Protein 3ANU (pdb70)

Nearest PDB structures (foldseek):
  3anu-assembly1_A-2  TM=1.003E+00  e=1.288E-80  Gallus gallus
  3awn-assembly1_A  TM=1.002E+00  e=4.769E-74  Gallus gallus
  3wqc-assembly1_A  TM=9.349E-01  e=7.508E-34  Delftia sp. HT23
  4pb3-assembly1_B  TM=9.351E-01  e=7.508E-34  Delftia sp. HT23
  3wqg-assembly1_A  TM=9.359E-01  e=4.083E-33  Delftia sp. HT23

Foldseek 3Di:
DFFFHFPLPDDPQAKAFAVVLLLVLLVVLCVLQVVLQAAEAAEALLFQFLVSCCSNNVNPLEHYEYADLLSLVVSVVVVHANYENAYADDLVCVVSVLVSQLSGPDYAYEHADVVSVVSQVVVFSPPQTAHEYAAEECLPDDGHDLVPPVSLVSLQCQDPVCVRGHHYAAYEYELVVLLVADLVRSVVSVVSVLVSRVVSVVVCVVVVRDHPFYEYEELQCSLPDDSSCSVGHYYYYYQSSADFVSCCRSVSDPPSSHRIWGKWFFADDDLVVCKTKIFAACLQQPCPLPCPSQGFWDWVPQNQKGWDDHDNGITIIHRVHDDVVHDGSGMIIITGNGSSSNSQSDQWYQYDHPSGGRDITGRGDDD

Solvent-accessible surface area: 15227 Å² total; per-residue (Å²): 181,86,87,44,21,99,36,92,69,0,62,26,39,1,0,1,0,42,75,71,9,0,75,91,3,0,62,103,0,91,86,47,2,158,70,29,67,14,134,29,12,2,20,0,86,2,1,40,0,53,66,0,0,58,39,2,11,31,46,79,101,122,8,0,0,0,24,20,8,2,0,0,100,55,0,10,100,24,41,4,13,40,0,0,2,15,116,48,9,30,56,104,78,14,130,75,0,2,28,10,7,86,128,8,125,22,4,14,0,0,0,22,119,86,95,6,16,58,23,0,107,151,20,72,4,42,141,88,62,106,2,40,0,2,0,9,2,38,46,98,167,19,20,19,149,28,128,39,101,46,0,42,123,7,0,61,24,0,10,59,96,10,71,153,48,2,22,5,20,0,1,6,2,61,2,26,78,0,88,58,74,24,45,109,57,0,47,51,32,0,88,86,3,0,67,25,1,35,74,6,15,60,42,0,138,162,59,52,2,74,2,79,40,7,0,0,0,3,3,0,0,1,6,62,42,4,102,33,0,55,118,7,42,3,1,5,1,8,9,1,1,0,8,0,25,23,0,34,108,12,37,5,10,112,72,125,13,7,1,0,41,0,11,0,58,1,66,7,61,66,76,146,125,23,19,0,22,0,24,0,0,94,23,4,2,12,97,87,25,32,124,67,45,53,26,1,3,37,5,57,61,35,127,58,8,110,0,45,16,25,82,102,94,83,0,47,0,38,85,123,28,73,54,70,136,5,71,85,41,32,42,9,23,0,21,0,51,45,0,20,12,2,2,64,73,17,106,26,2,21,0,19,50,171,32,103,2,52,20,43,6,102,27,29,197,21,205

Structure (mmCIF, N/CA/C/O backbone):
data_3ANU
#
_entry.id   3ANU
#
_cell.length_a   104.578
_cell.length_b   104.578
_cell.length_c   81.449
_cell.angle_alpha   90.00
_cell.angle_beta   90.00
_cell.angle_gamma   90.00
#
_symmetry.space_group_name_H-M   'P 4 2 2'
#
loop_
_entity.id
_entity.type
_entity.pdbx_description
1 polymer 'D-serine dehydratase'
2 non-polymer "PYRIDOXAL-5'-PHOSPHATE"
3 non-polymer 'CHLORIDE ION'
4 non-polymer 'ZINC ION'
5 water water
#
loop_
_atom_site.group_PDB
_atom_site.id
_atom_site.type_symbol
_atom_site.label_atom_id
_atom_site.label_alt_id
_atom_site.label_comp_id
_atom_site.label_asym_id
_atom_site.label_entity_id
_atom_site.label_seq_id
_atom_site.pdbx_PDB_ins_code
_atom_site.Cartn_x
_atom_site.Cartn_y
_atom_site.Cartn_z
_atom_site.occupancy
_atom_site.B_iso_or_equiv
_atom_site.auth_seq_id
_atom_site.auth_comp_id
_atom_site.auth_asym_id
_atom_site.auth_atom_id
_atom_site.pdbx_PDB_model_num
ATOM 1 N N . MET A 1 1 ? 15.089 52.988 38.776 1.00 59.36 1 MET A N 1
ATOM 2 C CA . MET A 1 1 ? 15.641 54.375 38.722 1.00 59.27 1 MET A CA 1
ATOM 3 C C . MET A 1 1 ? 16.924 54.398 37.888 1.00 58.29 1 MET A C 1
ATOM 4 O O . MET A 1 1 ? 17.848 53.606 38.111 1.00 59.56 1 MET A O 1
ATOM 9 N N . TRP A 1 2 ? 16.963 55.310 36.923 1.00 55.85 2 TRP A N 1
ATOM 10 C CA . TRP A 1 2 ? 18.011 55.327 35.918 1.00 53.44 2 TRP A CA 1
ATOM 11 C C . TRP A 1 2 ? 18.714 56.670 35.858 1.00 52.89 2 TRP A C 1
ATOM 12 O O . TRP A 1 2 ? 19.495 56.919 34.946 1.00 52.34 2 TRP A O 1
ATOM 23 N N . LEU A 1 3 ? 18.435 57.538 36.828 1.00 52.46 3 LEU A N 1
ATOM 24 C CA . LEU A 1 3 ? 19.068 58.855 36.867 1.00 51.92 3 LEU A CA 1
ATOM 25 C C . LEU A 1 3 ? 20.590 58.732 36.843 1.00 52.01 3 LEU A C 1
ATOM 26 O O . LEU A 1 3 ? 21.167 57.928 37.574 1.00 53.67 3 LEU A O 1
ATOM 31 N N . GLY A 1 4 ? 21.239 59.520 35.991 1.00 50.36 4 GLY A N 1
ATOM 32 C CA . GLY A 1 4 ? 22.689 59.485 35.878 1.00 49.50 4 GLY A CA 1
ATOM 33 C C . GLY A 1 4 ? 23.187 58.477 34.859 1.00 47.78 4 GLY A C 1
ATOM 34 O O . GLY A 1 4 ? 24.330 58.549 34.417 1.00 48.48 4 GLY A O 1
ATOM 35 N N . ALA A 1 5 ? 22.337 57.534 34.472 1.00 45.15 5 ALA A N 1
ATOM 36 C CA . ALA A 1 5 ? 22.764 56.483 33.541 1.00 43.54 5 ALA A CA 1
ATOM 37 C C . ALA A 1 5 ? 23.110 57.011 32.142 1.00 42.31 5 ALA A C 1
ATOM 38 O O . ALA A 1 5 ? 22.439 57.896 31.615 1.00 40.80 5 ALA A O 1
ATOM 40 N N . LEU A 1 6 ? 24.158 56.448 31.547 1.00 41.63 6 LEU A N 1
ATOM 41 C CA . LEU A 1 6 ? 24.492 56.723 30.153 1.00 40.68 6 LEU A CA 1
ATOM 42 C C . LEU A 1 6 ? 23.437 56.090 29.238 1.00 38.35 6 LEU A C 1
ATOM 43 O O . LEU A 1 6 ? 22.876 55.049 29.568 1.00 37.40 6 LEU A O 1
ATOM 48 N N . LEU A 1 7 ? 23.148 56.725 28.102 1.00 37.40 7 LEU A N 1
ATOM 49 C CA . LEU A 1 7 ? 22.027 56.280 27.267 1.00 35.99 7 LEU A CA 1
ATOM 50 C C . LEU A 1 7 ? 22.203 54.848 26.747 1.00 35.86 7 LEU A C 1
ATOM 51 O O . LEU A 1 7 ? 21.232 54.102 26.661 1.00 32.89 7 LEU A O 1
ATOM 56 N N . ASP A 1 8 ? 23.436 54.474 26.402 1.00 37.60 8 ASP A N 1
ATOM 57 C CA . ASP A 1 8 ? 23.693 53.138 25.845 1.00 38.79 8 ASP A CA 1
ATOM 58 C C . ASP A 1 8 ? 23.497 52.059 26.898 1.00 38.53 8 ASP A C 1
ATOM 59 O O . ASP A 1 8 ? 23.579 50.859 26.624 1.00 39.25 8 ASP A O 1
ATOM 64 N N . THR A 1 9 ? 23.214 52.503 28.109 1.00 37.68 9 THR A N 1
ATOM 65 C CA . THR A 1 9 ? 22.999 51.630 29.245 1.00 37.57 9 THR A CA 1
ATOM 66 C C . THR A 1 9 ? 21.509 51.281 29.464 1.00 35.68 9 THR A C 1
ATOM 67 O O . THR A 1 9 ? 21.184 50.354 30.196 1.00 34.88 9 THR A O 1
ATOM 71 N N . LEU A 1 10 ? 20.612 52.021 28.822 1.00 33.58 10 LEU A N 1
ATOM 72 C CA . LEU A 1 10 ? 19.186 51.842 29.047 1.00 32.51 10 LEU A CA 1
ATOM 73 C C . LEU A 1 10 ? 18.658 50.533 28.464 1.00 31.94 10 LEU A C 1
ATOM 74 O O . LEU A 1 10 ? 19.164 50.051 27.469 1.00 31.68 10 LEU A O 1
ATOM 79 N N . PRO A 1 11 ? 17.607 49.979 29.075 1.00 32.07 11 PRO A N 1
ATOM 80 C CA . PRO A 1 11 ? 16.913 48.851 28.456 1.00 30.83 11 PRO A CA 1
ATOM 81 C C . PRO A 1 11 ? 16.205 49.309 27.178 1.00 29.59 11 PRO A C 1
ATOM 82 O O . PRO A 1 11 ? 15.478 50.295 27.192 1.00 29.20 11 PRO A O 1
ATOM 86 N N . THR A 1 12 ? 16.455 48.629 26.067 1.00 28.07 12 THR A N 1
ATOM 87 C CA . THR A 1 12 ? 15.838 49.017 24.812 1.00 26.52 12 THR A CA 1
ATOM 88 C C . THR A 1 12 ? 14.670 48.085 24.498 1.00 25.89 12 THR A C 1
ATOM 89 O O . THR A 1 12 ? 14.624 46.961 24.980 1.00 25.73 12 THR A O 1
ATOM 93 N N . PRO A 1 13 ? 13.735 48.534 23.659 1.00 25.88 13 PRO A N 1
ATOM 94 C CA . PRO A 1 13 ? 13.686 49.860 23.052 1.00 25.14 13 PRO A CA 1
ATOM 95 C C . PRO A 1 13 ? 13.276 50.921 24.094 1.00 25.36 13 PRO A C 1
ATOM 96 O O . PRO A 1 13 ? 12.452 50.654 24.957 1.00 26.22 13 PRO A O 1
ATOM 100 N N . ALA A 1 14 ? 13.858 52.109 24.000 1.00 24.53 14 ALA A N 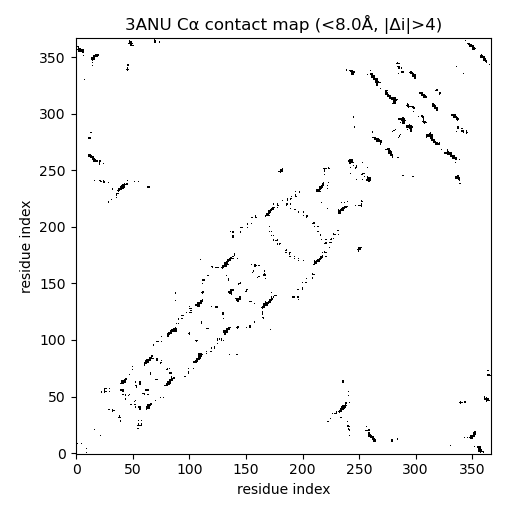1
ATOM 101 C CA . ALA A 1 14 ? 13.675 53.145 25.004 1.00 24.59 14 ALA A CA 1
ATOM 102 C C . ALA A 1 14 ? 13.396 54.483 24.341 1.00 23.56 14 ALA A C 1
ATOM 103 O O . ALA A 1 14 ? 14.203 54.962 23.542 1.00 23.80 14 ALA A O 1
ATOM 105 N N . LEU A 1 15 ? 12.285 55.108 24.706 1.00 23.07 1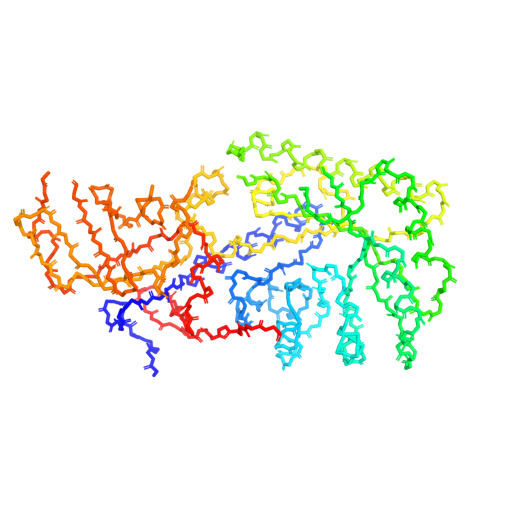5 LEU A N 1
ATOM 106 C CA . LEU A 1 15 ? 12.006 56.437 24.198 1.00 22.05 15 LEU A CA 1
ATOM 107 C C . LEU A 1 15 ? 12.825 57.464 24.992 1.00 22.63 15 LEU A C 1
ATOM 108 O O . LEU A 1 15 ? 12.736 57.549 26.220 1.00 23.22 15 LEU A O 1
ATOM 113 N N . THR A 1 16 ? 13.655 58.208 24.284 1.00 23.03 16 THR A N 1
ATOM 114 C CA . THR A 1 16 ? 14.528 59.187 24.936 1.00 22.85 16 THR A CA 1
ATOM 115 C C . THR A 1 16 ? 14.152 60.584 24.477 1.00 22.86 16 THR A C 1
ATOM 116 O O . THR A 1 16 ? 13.761 60.792 23.308 1.00 21.03 16 THR A O 1
ATOM 120 N N . ILE A 1 17 ? 14.250 61.528 25.410 1.00 22.21 17 ILE A N 1
ATOM 121 C CA . ILE A 1 17 ? 13.961 62.937 25.116 1.00 22.41 17 ILE A CA 1
ATOM 122 C C . ILE A 1 17 ? 15.161 63.755 25.554 1.00 23.17 17 ILE A C 1
ATOM 123 O O . ILE A 1 17 ? 15.563 63.715 26.748 1.00 23.47 17 ILE A O 1
ATOM 128 N N . ASP A 1 18 ? 15.762 64.458 24.598 1.00 23.14 18 ASP A N 1
ATOM 129 C CA . ASP A 1 18 ? 16.878 65.340 24.891 1.00 25.46 18 ASP A CA 1
ATOM 130 C C . ASP A 1 18 ? 16.286 66.583 25.574 1.00 25.43 18 ASP A C 1
ATOM 131 O O . ASP A 1 18 ? 15.555 67.354 24.958 1.00 24.74 18 ASP A O 1
ATOM 136 N N . ARG A 1 19 ? 16.566 66.764 26.856 1.00 26.48 19 ARG A N 1
ATOM 137 C CA . ARG A 1 19 ? 15.927 67.842 27.571 1.00 27.68 19 ARG A CA 1
ATOM 138 C C . ARG A 1 19 ? 16.449 69.204 27.097 1.00 28.12 19 ARG A C 1
ATOM 139 O O . ARG A 1 19 ? 15.712 70.159 27.090 1.00 27.93 19 ARG A O 1
ATOM 147 N N . THR A 1 20 ? 17.715 69.281 26.699 1.00 29.10 20 THR A N 1
ATOM 148 C CA . THR A 1 20 ? 18.228 70.554 26.177 1.00 30.30 20 THR A CA 1
ATOM 149 C C . THR A 1 20 ? 17.412 70.962 24.952 1.00 29.17 20 THR A C 1
ATOM 150 O O . THR A 1 20 ? 17.008 72.125 24.801 1.00 28.26 20 THR A O 1
ATOM 154 N N . THR A 1 21 ? 17.189 69.989 24.078 1.00 27.89 21 THR A N 1
ATOM 155 C CA . THR A 1 21 ? 16.402 70.222 22.861 1.00 27.89 21 THR A CA 1
ATOM 156 C C . THR A 1 21 ? 14.932 70.559 23.159 1.00 26.58 21 THR A C 1
ATOM 157 O O . THR A 1 21 ? 14.384 71.520 22.596 1.00 26.01 21 THR A O 1
ATOM 161 N N . ALA A 1 22 ? 14.300 69.775 24.033 1.00 25.60 22 ALA A N 1
ATOM 162 C CA . ALA A 1 22 ? 12.902 70.031 24.405 1.00 25.41 22 ALA A CA 1
ATOM 163 C C . ALA A 1 22 ? 12.724 71.413 25.065 1.00 26.21 22 ALA A C 1
ATOM 164 O O . ALA A 1 22 ? 11.769 72.134 24.771 1.00 26.10 22 ALA A O 1
ATOM 166 N N . ARG A 1 23 ? 13.628 71.740 25.986 1.00 27.66 23 ARG A N 1
ATOM 167 C CA . ARG A 1 23 ? 13.595 73.032 26.675 1.00 28.66 23 ARG A CA 1
ATOM 168 C C . ARG A 1 23 ? 13.748 74.157 25.647 1.00 29.23 23 ARG A C 1
ATOM 169 O O . ARG A 1 23 ? 12.995 75.115 25.628 1.00 29.24 23 ARG A O 1
ATOM 174 N N . ARG A 1 24 ? 14.734 74.024 24.777 1.00 29.88 24 ARG A N 1
ATOM 175 C CA . ARG A 1 24 ? 14.913 74.977 23.684 1.00 30.85 24 ARG A CA 1
ATOM 176 C C . ARG A 1 24 ? 13.631 75.113 22.835 1.00 28.67 24 ARG A C 1
ATOM 177 O O . ARG A 1 24 ? 13.183 76.229 22.515 1.00 28.46 24 ARG A O 1
ATOM 185 N N . ASN A 1 25 ? 13.037 73.990 22.460 1.00 26.57 25 ASN A N 1
ATOM 186 C CA . ASN A 1 25 ? 11.809 74.035 21.642 1.00 25.72 25 ASN A CA 1
ATOM 187 C C . ASN A 1 25 ? 10.688 74.760 22.367 1.00 24.79 25 ASN A C 1
ATOM 188 O O . ASN A 1 25 ? 9.939 75.543 21.775 1.00 24.36 25 ASN A O 1
ATOM 193 N N . ALA A 1 26 ? 10.582 74.497 23.663 1.00 24.83 26 ALA A N 1
ATOM 194 C CA . ALA A 1 26 ? 9.563 75.116 24.490 1.00 24.68 26 ALA A CA 1
ATOM 195 C C . ALA A 1 26 ? 9.763 76.622 24.557 1.00 26.19 26 ALA A C 1
ATOM 196 O O . ALA A 1 26 ? 8.827 77.399 24.357 1.00 25.97 26 ALA A O 1
ATOM 198 N N . GLU A 1 27 ? 10.990 77.024 24.855 1.00 27.36 27 GLU A N 1
ATOM 199 C CA . GLU A 1 27 ? 11.316 78.446 24.976 1.00 29.52 27 GLU A CA 1
ATOM 200 C C . GLU A 1 27 ? 11.195 79.165 23.626 1.00 28.58 27 GLU A C 1
ATOM 201 O O . GLU A 1 27 ? 10.731 80.287 23.556 1.00 28.92 27 GLU A O 1
ATOM 207 N N . ARG A 1 28 ? 11.590 78.515 22.545 1.00 28.28 28 ARG A N 1
ATOM 208 C CA . ARG A 1 28 ? 11.462 79.164 21.243 1.00 27.91 28 ARG A CA 1
ATOM 209 C C . ARG A 1 28 ? 10.006 79.469 20.873 1.00 26.82 28 ARG A C 1
ATOM 210 O O . ARG A 1 28 ? 9.704 80.561 20.393 1.00 26.61 28 ARG A O 1
ATOM 218 N N . MET A 1 29 ? 9.100 78.515 21.096 1.00 25.90 29 MET A N 1
ATOM 219 C CA . MET A 1 29 ? 7.692 78.786 20.812 1.00 25.18 29 MET A CA 1
ATOM 220 C C . MET A 1 29 ? 7.150 79.889 21.726 1.00 26.22 29 MET A C 1
ATOM 221 O O . MET A 1 29 ? 6.330 80.721 21.306 1.00 25.70 29 MET A O 1
ATOM 226 N N . ARG A 1 30 ? 7.615 79.924 22.977 1.00 26.37 30 ARG A N 1
ATOM 227 C CA . ARG A 1 30 ? 7.190 80.988 23.862 1.00 27.50 30 ARG A CA 1
ATOM 228 C C . ARG A 1 30 ? 7.665 82.332 23.321 1.00 27.90 30 ARG A C 1
ATOM 229 O O . ARG A 1 30 ? 6.934 83.323 23.383 1.00 27.67 30 ARG A O 1
ATOM 237 N N . GLU A 1 31 ? 8.879 82.366 22.787 1.00 27.75 31 GLU A N 1
ATOM 238 C CA . GLU A 1 31 ? 9.400 83.610 22.240 1.00 29.28 31 GLU A CA 1
ATOM 239 C C . GLU A 1 31 ? 8.645 84.041 20.978 1.00 28.60 31 GLU A C 1
ATOM 240 O O . GLU A 1 31 ? 8.328 85.225 20.818 1.00 29.21 31 GLU A O 1
ATOM 246 N N . ARG A 1 32 ? 8.357 83.103 20.075 1.00 28.21 32 ARG A N 1
ATOM 247 C CA . ARG A 1 32 ? 7.587 83.474 18.888 1.00 28.06 32 ARG A CA 1
ATOM 248 C C . ARG A 1 32 ? 6.281 84.128 19.319 1.00 28.43 32 ARG A C 1
ATOM 249 O O . ARG A 1 32 ? 5.865 85.134 18.748 1.00 28.49 32 ARG A O 1
ATOM 257 N N . CYS A 1 33 ? 5.622 83.554 20.327 1.00 26.94 33 CYS A N 1
ATOM 258 C CA . CYS A 1 33 ? 4.332 84.092 20.724 1.00 27.73 33 CYS A CA 1
ATOM 259 C C . CYS A 1 33 ? 4.498 85.469 21.355 1.00 28.61 33 CYS A C 1
ATOM 260 O O . CYS A 1 33 ? 3.718 86.387 21.081 1.00 28.63 33 CYS A O 1
ATOM 263 N N . ARG A 1 34 ? 5.522 85.624 22.188 1.00 29.29 34 ARG A N 1
ATOM 264 C CA . ARG A 1 34 ? 5.815 86.932 22.759 1.00 31.47 34 ARG A CA 1
ATOM 265 C C . ARG A 1 34 ? 6.077 87.958 21.648 1.00 32.41 34 ARG A C 1
ATOM 266 O O . ARG A 1 34 ? 5.547 89.067 21.678 1.00 33.21 34 ARG A O 1
ATOM 274 N N . ALA A 1 35 ? 6.880 87.589 20.655 1.00 32.62 35 ALA A N 1
ATOM 275 C CA . ALA A 1 35 ? 7.195 88.526 19.569 1.00 33.59 35 ALA A CA 1
ATOM 276 C C . ALA A 1 35 ? 5.957 88.949 18.787 1.00 33.00 35 ALA A C 1
ATOM 277 O O . ALA A 1 35 ? 5.898 90.072 18.272 1.00 33.57 35 ALA A O 1
ATOM 279 N N . LEU A 1 36 ? 4.990 88.037 18.681 1.00 31.21 36 LEU A N 1
ATOM 280 C CA . LEU A 1 36 ? 3.720 88.293 17.984 1.00 31.49 36 LEU A CA 1
ATOM 281 C C . LEU A 1 36 ? 2.692 89.034 18.837 1.00 31.42 36 LEU A C 1
ATOM 282 O O . LEU A 1 36 ? 1.697 89.530 18.314 1.00 31.85 36 LEU A O 1
ATOM 287 N N . GLY A 1 37 ? 2.911 89.088 20.147 1.00 31.70 37 GLY A N 1
ATOM 288 C CA . GLY A 1 37 ? 1.956 89.710 21.062 1.00 31.34 37 GLY A CA 1
ATOM 289 C C . GLY A 1 37 ? 0.772 88.808 21.417 1.00 30.80 37 GLY A C 1
ATOM 290 O O . GLY A 1 37 ? -0.302 89.301 21.734 1.00 30.78 37 GLY A O 1
ATOM 291 N N . VAL A 1 38 ? 0.955 87.488 21.341 1.00 28.86 38 VAL A N 1
ATOM 292 C CA . VAL A 1 38 ? -0.136 86.539 21.588 1.00 27.69 38 VAL A CA 1
ATOM 293 C C . VAL A 1 38 ? 0.265 85.589 22.713 1.00 27.60 38 VAL A C 1
ATOM 294 O O . VAL A 1 38 ? 1.447 85.519 23.069 1.00 27.51 38 VAL A O 1
ATOM 298 N N . ARG A 1 39 ? -0.716 84.903 23.303 1.00 26.95 39 ARG A N 1
ATOM 299 C CA . ARG A 1 39 ? -0.440 83.933 24.364 1.00 27.99 39 ARG A CA 1
ATOM 300 C C . ARG A 1 39 ? -0.152 82.591 23.730 1.00 26.04 39 ARG A C 1
ATOM 301 O O . ARG A 1 39 ? -0.609 82.325 22.630 1.00 25.84 39 ARG A O 1
ATOM 309 N N . LEU A 1 40 ? 0.596 81.752 24.423 1.00 25.41 40 LEU A N 1
ATOM 310 C CA . LEU A 1 40 ? 0.797 80.376 23.981 1.00 23.78 40 LEU A CA 1
ATOM 311 C C . LEU A 1 40 ? -0.013 79.443 24.874 1.00 23.13 40 LEU A C 1
ATOM 312 O O . LEU A 1 40 ? 0.114 79.513 26.100 1.00 23.42 40 LEU A O 1
ATOM 317 N N . ARG A 1 41 ? -0.856 78.597 24.282 1.00 21.51 41 ARG A N 1
ATOM 318 C CA . ARG A 1 41 ? -1.557 77.562 25.043 1.00 21.71 41 ARG A CA 1
ATOM 319 C C . ARG A 1 41 ? -1.111 76.233 24.444 1.00 21.37 41 ARG A C 1
ATOM 320 O O . ARG A 1 41 ? -1.728 75.723 23.509 1.00 20.87 41 ARG A O 1
ATOM 328 N N . PRO A 1 42 ? 0.012 75.689 24.937 1.00 21.54 42 PRO A N 1
ATOM 329 C CA . PRO A 1 42 ? 0.507 74.460 24.308 1.00 21.10 42 PRO A CA 1
ATOM 330 C C . PRO A 1 42 ? -0.486 73.326 24.410 1.00 20.63 42 PRO A C 1
ATOM 331 O O . PRO A 1 42 ? -1.079 73.119 25.460 1.00 19.75 42 PRO A O 1
ATOM 335 N N . HIS A 1 43 ? -0.641 72.572 23.327 1.00 20.88 43 HIS A N 1
ATOM 336 C CA . HIS A 1 43 ? -1.380 71.334 23.400 1.00 21.85 43 HIS A CA 1
ATOM 337 C C . HIS A 1 43 ? -0.466 70.258 23.978 1.00 22.50 43 HIS A C 1
ATOM 338 O O . HIS A 1 43 ? 0.681 70.190 23.580 1.00 23.74 43 HIS A O 1
ATOM 345 N N . VAL A 1 44 ? -0.945 69.449 24.924 1.00 22.59 44 VAL A N 1
ATOM 346 C CA . VAL A 1 44 ? -0.078 68.463 25.579 1.00 23.25 44 VAL A CA 1
ATOM 347 C C . VAL A 1 44 ? -0.144 67.053 24.999 1.00 23.15 44 VAL A C 1
ATOM 348 O O . VAL A 1 44 ? 0.523 66.135 25.512 1.00 22.85 44 VAL A O 1
ATOM 352 N N . LYS A 1 45 ? -0.886 66.864 23.918 1.00 22.65 45 LYS A N 1
ATOM 353 C CA . LYS A 1 45 ? -1.148 65.478 23.489 1.00 23.64 45 LYS A CA 1
ATOM 354 C C . LYS A 1 45 ? 0.061 64.744 22.902 1.00 24.04 45 LYS A C 1
ATOM 355 O O . LYS A 1 45 ? 0.047 63.520 22.743 1.00 23.89 45 LYS A O 1
ATOM 361 N N . THR A 1 46 ? 1.115 65.481 22.578 1.00 22.86 46 THR A N 1
ATOM 362 C CA . THR A 1 46 ? 2.302 64.836 22.067 1.00 24.07 46 THR A CA 1
ATOM 363 C C . THR A 1 46 ? 3.082 64.098 23.154 1.00 23.03 46 THR A C 1
ATOM 364 O O . THR A 1 46 ? 3.772 63.135 22.866 1.00 24.09 46 THR A O 1
ATOM 368 N N . HIS A 1 47 ? 2.970 64.538 24.397 1.00 21.30 47 HIS A N 1
ATOM 369 C CA . HIS A 1 47 ? 3.763 63.946 25.458 1.00 20.95 47 HIS A CA 1
ATOM 370 C C . HIS A 1 47 ? 2.905 63.478 26.621 1.00 20.85 47 HIS A C 1
ATOM 371 O O . HIS A 1 47 ? 3.254 62.508 27.273 1.00 20.77 47 HIS A O 1
ATOM 378 N N . LYS A 1 48 ? 1.803 64.187 26.886 1.00 19.17 48 LYS A N 1
ATOM 379 C CA . LYS A 1 48 ? 0.870 63.835 27.958 1.00 20.36 48 LYS A CA 1
ATOM 380 C C . LYS A 1 48 ? 1.537 63.665 29.311 1.00 20.46 48 LYS A C 1
ATOM 381 O O . LYS A 1 48 ? 1.110 62.827 30.109 1.00 21.56 48 LYS A O 1
ATOM 387 N N . THR A 1 49 ? 2.558 64.474 29.578 1.00 20.13 49 THR A N 1
ATOM 388 C CA . THR A 1 49 ? 3.251 64.445 30.872 1.00 20.72 49 THR A CA 1
ATOM 389 C C . THR A 1 49 ? 3.161 65.786 31.588 1.00 21.31 49 THR A C 1
ATOM 390 O O . THR A 1 49 ? 3.182 66.843 30.962 1.00 21.19 49 THR A O 1
ATOM 394 N N . LEU A 1 50 ? 3.098 65.731 32.916 1.00 22.33 50 LEU A N 1
ATOM 395 C CA . LEU A 1 50 ? 3.165 66.926 33.712 1.00 23.80 50 LEU A CA 1
ATOM 396 C C . LEU A 1 50 ? 4.489 67.660 33.499 1.00 24.28 50 LEU A C 1
ATOM 397 O O . LEU A 1 50 ? 4.517 68.894 33.460 1.00 24.28 50 LEU A O 1
ATOM 402 N N . GLU A 1 51 ? 5.580 66.906 33.396 1.00 23.66 51 GLU A N 1
ATOM 403 C CA . GLU A 1 51 ? 6.902 67.511 33.158 1.00 24.72 51 GLU A CA 1
ATOM 404 C C . GLU A 1 51 ? 6.980 68.276 31.830 1.00 23.98 51 GLU A C 1
ATOM 405 O O . GLU A 1 51 ? 7.506 69.403 31.774 1.00 24.63 51 GLU A O 1
ATOM 411 N N . GLY A 1 52 ? 6.460 67.679 30.765 1.00 22.63 52 GLY A N 1
ATOM 412 C CA . GLY A 1 52 ? 6.460 68.366 29.480 1.00 22.36 52 GLY A CA 1
ATOM 413 C C . GLY A 1 52 ? 5.564 69.589 29.565 1.00 22.79 52 GLY A C 1
ATOM 414 O O . GLY A 1 52 ? 5.826 70.628 28.930 1.00 22.54 52 GLY A O 1
ATOM 415 N N . GLY A 1 53 ? 4.473 69.464 30.319 1.00 22.83 53 GLY A N 1
ATOM 416 C CA . GLY A 1 53 ? 3.519 70.570 30.457 1.00 22.45 53 GLY A CA 1
ATOM 417 C C . GLY A 1 53 ? 4.177 71.734 31.166 1.00 23.98 53 GLY A C 1
ATOM 418 O O . GLY A 1 53 ? 3.916 72.895 30.871 1.00 22.93 53 GLY A O 1
ATOM 419 N N . LEU A 1 54 ? 5.032 71.409 32.121 1.00 25.63 54 LEU A N 1
ATOM 420 C CA . LEU A 1 54 ? 5.680 72.421 32.930 1.00 27.56 54 LEU A CA 1
ATOM 421 C C . LEU A 1 54 ? 6.673 73.155 32.031 1.00 27.46 54 LEU A C 1
ATOM 422 O O . LEU A 1 54 ? 6.759 74.382 32.073 1.00 27.78 54 LEU A O 1
ATOM 427 N N . LEU A 1 55 ? 7.413 72.414 31.206 1.00 27.10 55 LEU A N 1
ATOM 428 C CA . LEU A 1 55 ? 8.325 73.050 30.242 1.00 27.95 55 LEU A CA 1
ATOM 429 C C . LEU A 1 55 ? 7.569 73.937 29.265 1.00 27.01 55 LEU A C 1
ATOM 430 O O . LEU A 1 55 ? 7.922 75.096 29.054 1.00 27.32 55 LEU A O 1
ATOM 435 N N . ALA A 1 56 ? 6.529 73.389 28.647 1.00 25.31 56 ALA A N 1
ATOM 436 C CA . ALA A 1 56 ? 5.858 74.110 27.580 1.00 24.66 56 ALA A CA 1
ATOM 437 C C . ALA A 1 56 ? 5.250 75.414 28.077 1.00 25.60 56 ALA A C 1
ATOM 438 O O . ALA A 1 56 ? 5.124 76.394 27.339 1.00 26.78 56 ALA A O 1
ATOM 440 N N . THR A 1 57 ? 4.908 75.414 29.358 1.00 26.10 57 THR A N 1
ATOM 441 C CA . THR A 1 57 ? 4.130 76.451 30.012 1.00 26.95 57 THR A CA 1
ATOM 442 C C . THR A 1 57 ? 5.083 77.424 30.728 1.00 28.35 57 THR A C 1
ATOM 443 O O . THR A 1 57 ? 4.668 78.388 31.407 1.00 29.32 57 THR A O 1
ATOM 447 N N . GLY A 1 58 ? 6.379 77.181 30.552 1.00 28.38 58 GLY A N 1
ATOM 448 C CA . GLY A 1 58 ? 7.405 78.051 31.100 1.00 29.28 58 GLY A CA 1
ATOM 449 C C . GLY A 1 58 ? 7.347 78.051 32.618 1.00 30.26 58 GLY A C 1
ATOM 450 O O . GLY A 1 58 ? 7.637 79.060 33.255 1.00 30.48 58 GLY A O 1
ATOM 451 N N . GLY A 1 59 ? 6.967 76.921 33.203 1.00 29.45 59 GLY A N 1
ATOM 452 C CA . GLY A 1 59 ? 6.941 76.807 34.662 1.00 31.22 59 GLY A CA 1
ATOM 453 C C . GLY A 1 59 ? 5.642 77.253 35.320 1.00 31.68 59 GLY A C 1
ATOM 454 O O . GLY A 1 59 ? 5.513 77.119 36.522 1.00 33.38 59 GLY A O 1
ATOM 455 N N . THR A 1 60 ? 4.667 77.762 34.561 1.00 30.82 60 THR A N 1
ATOM 456 C CA . THR A 1 60 ? 3.450 78.340 35.190 1.00 31.08 60 THR A CA 1
ATOM 457 C C . THR A 1 60 ? 2.345 77.306 35.528 1.00 31.05 60 THR A C 1
ATOM 458 O O . THR A 1 60 ? 1.494 77.560 36.398 1.00 31.82 60 THR A O 1
ATOM 462 N N . ARG A 1 61 ? 2.326 76.176 34.819 1.00 28.72 61 ARG A N 1
ATOM 463 C CA . ARG A 1 61 ? 1.229 75.224 34.976 1.00 28.07 61 ARG A CA 1
ATOM 464 C C . ARG A 1 61 ? -0.118 75.869 34.673 1.00 27.57 61 ARG A C 1
ATOM 465 O O . ARG A 1 61 ? -1.135 75.471 35.224 1.00 27.23 61 ARG A O 1
ATOM 473 N N . ARG A 1 62 ? -0.129 76.863 33.792 1.00 26.56 62 ARG A N 1
ATOM 474 C CA . ARG A 1 62 ? -1.371 77.506 33.393 1.00 26.86 62 ARG A CA 1
ATOM 475 C C . ARG A 1 62 ? -1.420 77.623 31.877 1.00 25.38 62 ARG A C 1
ATOM 476 O O . ARG A 1 62 ? -0.438 78.014 31.254 1.00 25.86 62 ARG A O 1
ATOM 484 N N . GLY A 1 63 ? -2.559 77.284 31.285 1.00 24.35 63 GLY A N 1
ATOM 485 C CA . GLY A 1 63 ? -2.787 77.573 29.874 1.00 22.65 63 GLY A CA 1
ATOM 486 C C . GLY A 1 63 ? -2.355 76.449 28.967 1.00 22.14 63 GLY A C 1
ATOM 487 O O . GLY A 1 63 ? -1.342 76.567 28.283 1.00 22.17 63 GLY A O 1
ATOM 488 N N . ILE A 1 64 ? -3.122 75.357 28.963 1.00 21.00 64 ILE A N 1
ATOM 489 C CA . ILE A 1 64 ? -2.845 74.241 28.070 1.00 21.17 64 ILE A CA 1
ATOM 490 C C . ILE A 1 64 ? -4.106 73.789 27.366 1.00 20.66 64 ILE A C 1
ATOM 491 O O . ILE A 1 64 ? -5.222 74.165 27.741 1.00 20.65 64 ILE A O 1
ATOM 496 N N . ALA A 1 65 ? -3.915 72.981 26.329 1.00 20.14 65 ALA A N 1
ATOM 497 C CA . ALA A 1 65 ? -5.002 72.320 25.651 1.00 20.00 65 ALA A CA 1
ATOM 498 C C . ALA A 1 65 ? -4.760 70.821 25.787 1.00 20.71 65 ALA A C 1
ATOM 499 O O . ALA A 1 65 ? -3.599 70.390 25.759 1.00 20.85 65 ALA A O 1
ATOM 501 N N . VAL A 1 66 ? -5.830 70.027 25.916 1.00 20.60 66 VAL A N 1
ATOM 502 C CA . VAL A 1 66 ? -5.705 68.571 26.082 1.00 20.82 66 VAL A CA 1
ATOM 503 C C . VAL A 1 66 ? -6.697 67.913 25.117 1.00 21.90 66 VAL A C 1
ATOM 504 O O . VAL A 1 66 ? -7.633 68.572 24.657 1.00 22.58 66 VAL A O 1
ATOM 508 N N . SER A 1 67 ? -6.496 66.636 24.818 1.00 21.80 67 SER A N 1
ATOM 509 C CA . SER A 1 67 ? -7.298 65.953 23.816 1.00 22.82 67 SER A CA 1
ATOM 510 C C . SER A 1 67 ? -8.316 65.005 24.404 1.00 24.38 67 SER A C 1
ATOM 511 O O . SER A 1 67 ? -9.135 64.480 23.658 1.00 25.86 67 SER A O 1
ATOM 514 N N . THR A 1 68 ? -8.256 64.753 25.718 1.00 23.96 68 THR A N 1
ATOM 515 C CA . THR A 1 68 ? -9.112 63.751 26.356 1.00 24.42 68 THR A CA 1
ATOM 516 C C . THR A 1 68 ? -9.437 64.228 27.760 1.00 24.12 68 THR A C 1
ATOM 517 O O . THR A 1 68 ? -8.708 65.058 28.325 1.00 23.64 68 THR A O 1
ATOM 521 N N . LEU A 1 69 ? -10.490 63.672 28.345 1.00 24.10 69 LEU A N 1
ATOM 522 C CA . LEU A 1 69 ? -10.782 63.894 29.765 1.00 24.77 69 LEU A CA 1
ATOM 523 C C . LEU A 1 69 ? -9.747 63.246 30.704 1.00 24.20 69 LEU A C 1
ATOM 524 O O . LEU A 1 69 ? -9.539 63.729 31.825 1.00 24.54 69 LEU A O 1
ATOM 529 N N . ALA A 1 70 ? -9.153 62.133 30.285 1.00 24.19 70 ALA A N 1
ATOM 530 C CA . ALA A 1 70 ? -8.049 61.520 31.039 1.00 24.15 70 ALA A CA 1
ATOM 531 C C . ALA A 1 70 ? -6.911 62.548 31.242 1.00 23.10 70 ALA A C 1
ATOM 532 O O . ALA A 1 70 ? -6.407 62.723 32.345 1.00 22.77 70 ALA A O 1
ATOM 534 N N . GLU A 1 71 ? -6.512 63.224 30.169 1.00 21.47 71 GLU A N 1
ATOM 535 C CA . GLU A 1 71 ? -5.530 64.332 30.283 1.00 21.17 71 GLU A CA 1
ATOM 536 C C . GLU A 1 71 ? -6.032 65.487 31.155 1.00 21.65 71 GLU A C 1
ATOM 537 O O . GLU A 1 71 ? -5.292 65.998 32.007 1.00 22.04 71 GLU A O 1
ATOM 543 N N . ALA A 1 72 ? -7.284 65.927 30.955 1.00 22.10 72 ALA A N 1
ATOM 544 C CA . ALA A 1 72 ? -7.781 67.065 31.742 1.00 22.14 72 ALA A CA 1
ATOM 545 C C . ALA A 1 72 ? -7.658 66.746 33.228 1.00 23.69 72 ALA A C 1
ATOM 546 O O . ALA A 1 72 ? -7.196 67.574 34.021 1.00 23.74 72 ALA A O 1
ATOM 548 N N . ARG A 1 73 ? -8.083 65.542 33.588 1.00 24.22 73 ARG A N 1
ATOM 549 C CA . ARG A 1 73 ? -8.074 65.093 34.975 1.00 26.45 73 ARG A CA 1
ATOM 550 C C . ARG A 1 73 ? -6.645 65.018 35.509 1.00 25.20 73 ARG A C 1
ATOM 551 O O . ARG A 1 73 ? -6.351 65.486 36.613 1.00 26.67 73 ARG A O 1
ATOM 559 N N . PHE A 1 74 ? -5.772 64.387 34.736 1.00 23.09 74 PHE A N 1
ATOM 560 C CA . PHE A 1 74 ? -4.356 64.194 35.091 1.00 23.52 74 PHE A CA 1
ATOM 561 C C . PHE A 1 74 ? -3.658 65.543 35.291 1.00 23.10 74 PHE A C 1
ATOM 562 O O . PHE A 1 74 ? -2.977 65.770 36.280 1.00 22.89 74 PHE A O 1
ATOM 570 N N . PHE A 1 75 ? -3.829 66.454 34.349 1.00 22.13 75 PHE A N 1
ATOM 571 C CA . PHE A 1 75 ? -3.209 67.766 34.511 1.00 22.16 75 PHE A CA 1
ATOM 572 C C . PHE A 1 75 ? -3.834 68.563 35.664 1.00 23.27 75 PHE A C 1
ATOM 573 O O . PHE A 1 75 ? -3.120 69.198 36.439 1.00 23.33 75 PHE A O 1
ATOM 581 N N . ALA A 1 76 ? -5.158 68.512 35.785 1.00 23.59 76 ALA A N 1
ATOM 582 C CA . ALA A 1 76 ? -5.814 69.145 36.923 1.00 24.79 76 ALA A CA 1
ATOM 583 C C . ALA A 1 76 ? -5.243 68.604 38.235 1.00 26.71 76 ALA A C 1
ATOM 584 O O . ALA A 1 76 ? -5.033 69.361 39.206 1.00 27.81 76 ALA A O 1
ATOM 586 N N . ASP A 1 77 ? -5.038 67.293 38.297 1.00 27.11 77 ASP A N 1
ATOM 587 C CA . ASP A 1 77 ? -4.564 66.686 39.552 1.00 28.86 77 ASP A CA 1
ATOM 588 C C . ASP A 1 77 ? -3.112 67.095 39.802 1.00 28.51 77 ASP A C 1
ATOM 589 O O . ASP A 1 77 ? -2.639 67.054 40.935 1.00 30.00 77 ASP A O 1
ATOM 594 N N . GLY A 1 78 ? -2.409 67.465 38.732 1.00 26.77 78 GLY A N 1
ATOM 595 C CA . GLY A 1 78 ? -1.011 67.898 38.807 1.00 26.98 78 GLY A CA 1
ATOM 596 C C . GLY A 1 78 ? -0.887 69.393 39.037 1.00 27.57 78 GLY A C 1
ATOM 597 O O . GLY A 1 78 ? 0.204 69.961 38.956 1.00 27.41 78 GLY A O 1
ATOM 598 N N . GLY A 1 79 ? -2.016 70.035 39.328 1.00 27.70 79 GLY A N 1
ATOM 599 C CA . GLY A 1 79 ? -2.020 71.439 39.713 1.00 27.86 79 GLY A CA 1
ATOM 600 C C . GLY A 1 79 ? -2.031 72.413 38.558 1.00 26.91 79 GLY A C 1
ATOM 601 O O . GLY A 1 79 ? -1.733 73.579 38.736 1.00 28.45 79 GLY A O 1
ATOM 602 N N . PHE A 1 80 ? -2.417 71.962 37.377 1.00 25.06 80 PHE A N 1
ATOM 603 C CA . PHE A 1 80 ? -2.551 72.890 36.268 1.00 25.11 80 PHE A CA 1
ATOM 604 C C . PHE A 1 80 ? -3.931 73.528 36.310 1.00 25.54 80 PHE A C 1
ATOM 605 O O . PHE A 1 80 ? -4.872 72.987 36.893 1.00 26.53 80 PHE A O 1
ATOM 613 N N . ASP A 1 81 ? -4.067 74.663 35.647 1.00 25.97 81 ASP A N 1
ATOM 614 C CA . ASP A 1 81 ? -5.373 75.299 35.514 1.00 26.51 81 ASP A CA 1
ATOM 615 C C . ASP A 1 81 ? -5.379 76.038 34.197 1.00 25.38 81 ASP A C 1
ATOM 616 O O . ASP A 1 81 ? -4.379 76.039 33.500 1.00 24.56 81 ASP A O 1
ATOM 621 N N . ASP A 1 82 ? -6.504 76.656 33.849 1.00 26.21 82 ASP A N 1
ATOM 622 C CA . ASP A 1 82 ? -6.686 77.175 32.490 1.00 26.05 82 ASP A CA 1
ATOM 623 C C . ASP A 1 82 ? -6.377 76.082 31.475 1.00 25.32 82 ASP A C 1
ATOM 624 O O . ASP A 1 82 ? -5.411 76.141 30.694 1.00 24.58 82 ASP A O 1
ATOM 629 N N . ILE A 1 83 ? -7.240 75.079 31.502 1.00 25.23 83 ILE A N 1
ATOM 630 C CA . ILE A 1 83 ? -7.089 73.873 30.713 1.00 23.81 83 ILE A CA 1
ATOM 631 C C . ILE A 1 83 ? -8.251 73.855 29.752 1.00 23.63 83 ILE A C 1
ATOM 632 O O . ILE A 1 83 ? -9.405 73.928 30.166 1.00 23.87 83 ILE A O 1
ATOM 637 N N . LEU A 1 84 ? -7.943 73.753 28.468 1.00 22.61 84 LEU A N 1
ATOM 638 C CA . LEU A 1 84 ? -8.969 73.701 27.466 1.00 22.63 84 LEU A CA 1
ATOM 639 C C . LEU A 1 84 ? -9.082 72.282 26.928 1.00 22.17 84 LEU A C 1
ATOM 640 O O . LEU A 1 84 ? -8.087 71.715 26.492 1.00 20.57 84 LEU A O 1
ATOM 645 N N . LEU A 1 85 ? -10.287 71.712 26.974 1.00 23.08 85 LEU A N 1
ATOM 646 C CA . LEU A 1 85 ? -10.547 70.401 26.367 1.00 24.01 85 LEU A CA 1
ATOM 647 C C . LEU A 1 85 ? -10.786 70.655 24.885 1.00 24.66 85 LEU A C 1
ATOM 648 O O . LEU A 1 85 ? -11.872 71.088 24.483 1.00 24.99 85 LEU A O 1
ATOM 653 N N . ALA A 1 86 ? -9.753 70.433 24.081 1.00 25.33 86 ALA A N 1
ATOM 654 C CA . ALA A 1 86 ? -9.755 70.851 22.675 1.00 26.04 86 ALA A CA 1
ATOM 655 C C . ALA A 1 86 ? -10.417 69.791 21.809 1.00 27.39 86 ALA A C 1
ATOM 656 O O . ALA A 1 86 ? -9.782 69.167 20.956 1.00 28.02 86 ALA A O 1
ATOM 658 N N . TYR A 1 87 ? -11.707 69.600 22.023 1.00 28.73 87 TYR A N 1
ATOM 659 C CA . TYR A 1 87 ? -12.406 68.457 21.488 1.00 31.53 87 TYR A CA 1
ATOM 660 C C . TYR A 1 87 ? -13.882 68.801 21.539 1.00 32.52 87 TYR A C 1
ATOM 661 O O . TYR A 1 87 ? -14.324 69.382 22.522 1.00 33.12 87 TYR A O 1
ATOM 670 N N . PRO A 1 88 ? -14.656 68.438 20.505 1.00 33.79 88 PRO A N 1
ATOM 671 C CA . PRO A 1 88 ? -16.091 68.751 20.645 1.00 34.79 88 PRO A CA 1
ATOM 672 C C . PRO A 1 88 ? -16.560 68.191 21.971 1.00 34.36 88 PRO A C 1
ATOM 673 O O . PRO A 1 88 ? -16.364 67.014 22.244 1.00 34.62 88 PRO A O 1
ATOM 677 N N . VAL A 1 89 ? -17.139 69.034 22.814 1.00 33.50 89 VAL A N 1
ATOM 678 C CA . VAL A 1 89 ? -17.447 68.613 24.171 1.00 33.25 89 VAL A CA 1
ATOM 679 C C . VAL A 1 89 ? -18.262 67.299 24.209 1.00 34.87 89 VAL A C 1
ATOM 680 O O . VAL A 1 89 ? -19.264 67.153 23.499 1.00 35.83 89 VAL A O 1
ATOM 684 N N . PRO A 1 90 ? -17.819 66.333 25.037 1.00 34.81 90 PRO A N 1
ATOM 685 C CA . PRO A 1 90 ? -18.446 65.011 25.126 1.00 36.24 90 PRO A CA 1
ATOM 686 C C . PRO A 1 90 ? -19.714 65.062 25.944 1.00 37.56 90 PRO A C 1
ATOM 687 O O . PRO A 1 90 ? -19.681 64.972 27.173 1.00 37.21 90 PRO A O 1
ATOM 691 N N . THR A 1 91 ? -20.834 65.222 25.249 1.00 39.36 91 THR A N 1
ATOM 692 C CA . THR A 1 91 ? -22.105 65.424 25.911 1.00 41.35 91 THR A CA 1
ATOM 693 C C . THR A 1 91 ? -22.546 64.175 26.679 1.00 43.35 91 THR A C 1
ATOM 694 O O . THR A 1 91 ? -23.408 64.250 27.549 1.00 45.27 91 THR A O 1
ATOM 698 N N . ALA A 1 92 ? -21.945 63.030 26.376 1.00 43.31 92 ALA A N 1
ATOM 699 C CA . ALA A 1 92 ? -22.224 61.831 27.171 1.00 44.88 92 ALA A CA 1
ATOM 700 C C . ALA A 1 92 ? -21.425 61.836 28.486 1.00 44.04 92 ALA A C 1
ATOM 701 O O . ALA A 1 92 ? -21.737 61.082 29.401 1.00 45.46 92 ALA A O 1
ATOM 703 N N . ARG A 1 93 ? -20.419 62.709 28.581 1.00 41.97 93 ARG A N 1
ATOM 704 C CA . ARG A 1 93 ? -19.576 62.792 29.774 1.00 41.17 93 ARG A CA 1
ATOM 705 C C . ARG A 1 93 ? -19.699 64.147 30.468 1.00 40.41 93 ARG A C 1
ATOM 706 O O . ARG A 1 93 ? -18.706 64.652 30.995 1.00 37.92 93 ARG A O 1
ATOM 714 N N . LEU A 1 94 ? -20.895 64.740 30.488 1.00 41.33 94 LEU A N 1
ATOM 715 C CA . LEU A 1 94 ? -20.981 66.113 30.969 1.00 40.88 94 LEU A CA 1
ATOM 716 C C . LEU A 1 94 ? -20.786 66.190 32.473 1.00 40.99 94 LEU A C 1
ATOM 717 O O . LEU A 1 94 ? -20.278 67.181 32.976 1.00 40.32 94 LEU A O 1
ATOM 722 N N . GLU A 1 95 ? -21.173 65.149 33.196 1.00 42.20 95 GLU A N 1
ATOM 723 C CA . GLU A 1 95 ? -20.970 65.174 34.640 1.00 42.93 95 GLU A CA 1
ATOM 724 C C . GLU A 1 95 ? -19.471 65.299 34.939 1.00 40.47 95 GLU A C 1
ATOM 725 O O . GLU A 1 95 ? -19.066 66.080 35.799 1.00 39.85 95 GLU A O 1
ATOM 731 N N . GLU A 1 96 ? -18.650 64.550 34.210 1.00 38.74 96 GLU A N 1
ATOM 732 C CA . GLU A 1 96 ? -17.197 64.675 34.354 1.00 37.28 96 GLU A CA 1
ATOM 733 C C . GLU A 1 96 ? -16.690 66.068 33.948 1.00 35.30 96 GLU A C 1
ATOM 734 O O . GLU A 1 96 ? -15.853 66.665 34.628 1.00 34.29 96 GLU A O 1
ATOM 740 N N . CYS A 1 97 ? -17.169 66.586 32.825 1.00 34.67 97 CYS A N 1
ATOM 741 C CA . CYS A 1 97 ? -16.775 67.942 32.438 1.00 33.86 97 CYS A CA 1
ATOM 742 C C . CYS A 1 97 ? -17.145 68.965 33.515 1.00 34.27 97 CYS A C 1
ATOM 743 O O . CYS A 1 97 ? -16.362 69.857 33.841 1.00 33.19 97 CYS A O 1
ATOM 746 N N . ALA A 1 98 ? -18.348 68.846 34.064 1.00 36.16 98 ALA A N 1
ATOM 747 C CA . ALA A 1 98 ? -18.808 69.800 35.074 1.00 37.08 98 ALA A CA 1
ATOM 748 C C . ALA A 1 98 ? -17.995 69.658 36.359 1.00 37.44 98 ALA A C 1
ATOM 749 O O . ALA A 1 98 ? -17.738 70.640 37.058 1.00 37.78 98 ALA A O 1
ATOM 751 N N . GLY A 1 99 ? -17.622 68.427 36.693 1.00 37.63 99 GLY A N 1
ATOM 752 C CA . GLY A 1 99 ? -16.741 68.207 37.839 1.00 37.69 99 GLY A CA 1
ATOM 753 C C . GLY A 1 99 ? -15.452 69.010 37.669 1.00 35.90 99 GLY A C 1
ATOM 754 O O . GLY A 1 99 ? -14.993 69.676 38.589 1.00 35.72 99 GLY A O 1
ATOM 755 N N . LEU A 1 100 ? -14.872 68.960 36.477 1.00 34.05 100 LEU A N 1
ATOM 756 C CA . LEU A 1 100 ? -13.641 69.696 36.219 1.00 32.79 100 LEU A CA 1
ATOM 757 C C . LEU A 1 100 ? -13.858 71.214 36.247 1.00 32.91 100 LEU A C 1
ATOM 758 O O . LEU A 1 100 ? -13.077 71.959 36.852 1.00 32.06 100 LEU A O 1
ATOM 763 N N . ALA A 1 101 ? -14.918 71.666 35.580 1.00 33.43 101 ALA A N 1
ATOM 764 C CA . ALA A 1 101 ? -15.268 73.077 35.578 1.00 34.10 101 ALA A CA 1
ATOM 765 C C . ALA A 1 101 ? -15.433 73.592 37.007 1.00 35.67 101 ALA A C 1
ATOM 766 O O . ALA A 1 101 ? -15.093 74.732 37.301 1.00 35.45 101 ALA A O 1
ATOM 768 N N . ARG A 1 102 ? -15.953 72.754 37.895 1.00 37.96 102 ARG A N 1
ATOM 769 C CA . ARG A 1 102 ? -16.153 73.159 39.294 1.00 40.53 102 ARG A CA 1
ATOM 770 C C . ARG A 1 102 ? -14.854 73.212 40.117 1.00 40.96 102 ARG A C 1
ATOM 771 O O . ARG A 1 102 ? -14.721 74.074 40.985 1.00 42.11 102 ARG A O 1
ATOM 779 N N . ARG A 1 103 ? -13.907 72.307 39.845 1.00 40.40 103 ARG A N 1
ATOM 780 C CA . ARG A 1 103 ? -12.617 72.277 40.559 1.00 41.35 103 ARG A CA 1
ATOM 781 C C . ARG A 1 103 ? -11.663 73.349 40.048 1.00 39.98 103 ARG A C 1
ATOM 782 O O . ARG A 1 103 ? -10.832 73.851 40.790 1.00 41.12 103 ARG A O 1
ATOM 790 N N . LEU A 1 104 ? -11.740 73.650 38.758 1.00 38.10 104 LEU A N 1
ATOM 791 C CA . LEU A 1 104 ? -10.770 74.541 38.141 1.00 36.40 104 LEU A CA 1
ATOM 792 C C . LEU A 1 104 ? -11.275 75.971 38.081 1.00 36.77 104 LEU A C 1
ATOM 793 O O . LEU A 1 104 ? -12.464 76.204 37.892 1.00 36.87 104 LEU A O 1
ATOM 798 N N . ASP A 1 105 ? -10.359 76.926 38.212 1.00 36.25 105 ASP A N 1
ATOM 799 C CA . ASP A 1 105 ? -10.689 78.314 37.957 1.00 36.92 105 ASP A CA 1
ATOM 800 C C . ASP A 1 105 ? -11.102 78.486 36.516 1.00 35.11 105 ASP A C 1
ATOM 801 O O . ASP A 1 105 ? -11.950 79.315 36.224 1.00 35.53 105 ASP A O 1
ATOM 806 N N . ALA A 1 106 ? -10.489 77.733 35.602 1.00 32.68 106 ALA A N 1
ATOM 807 C CA . ALA A 1 106 ? -10.872 77.865 34.199 1.00 31.52 106 ALA A CA 1
ATOM 808 C C . ALA A 1 106 ? -10.719 76.556 33.438 1.00 30.55 106 ALA A C 1
ATOM 809 O O . ALA A 1 106 ? -9.619 76.212 33.033 1.00 29.77 106 ALA A O 1
ATOM 811 N N . PHE A 1 107 ? -11.825 75.840 33.243 1.00 30.09 107 PHE A N 1
ATOM 812 C CA . PHE A 1 107 ? -11.855 74.671 32.379 1.00 28.83 107 PHE A CA 1
ATOM 813 C C . PHE A 1 107 ? -12.662 75.054 31.147 1.00 28.66 107 PHE A C 1
ATOM 814 O O . PHE A 1 107 ? -13.822 75.425 31.286 1.00 29.27 107 PHE A O 1
ATOM 822 N N . HIS A 1 108 ? -12.058 74.985 29.960 1.00 27.62 108 HIS A N 1
ATOM 823 C CA . HIS A 1 108 ? -12.711 75.440 28.737 1.00 27.92 108 HIS A CA 1
ATOM 824 C C . HIS A 1 108 ? -13.142 74.252 27.910 1.00 28.28 108 HIS A C 1
ATOM 825 O O . HIS A 1 108 ? -12.438 73.234 27.849 1.00 27.09 108 HIS A O 1
ATOM 832 N N . VAL A 1 109 ? -14.285 74.395 27.245 1.00 28.91 109 VAL A N 1
ATOM 833 C CA . VAL A 1 109 ? -14.767 73.365 26.337 1.00 28.90 109 VAL A CA 1
ATOM 834 C C . VAL A 1 109 ? -15.016 74.004 24.972 1.00 29.48 109 VAL A C 1
ATOM 835 O O . VAL A 1 109 ? -15.106 75.235 24.871 1.00 29.13 109 VAL A O 1
ATOM 839 N N . LEU A 1 110 ? -15.103 73.172 23.938 1.00 29.60 110 LEU A N 1
ATOM 840 C CA . LEU A 1 110 ? -15.324 73.606 22.559 1.00 30.86 110 LEU A CA 1
ATOM 841 C C . LEU A 1 110 ? -16.608 72.949 22.119 1.00 32.03 110 LEU A C 1
ATOM 842 O O . LEU A 1 110 ? -16.941 71.863 22.590 1.00 32.00 110 LEU A O 1
ATOM 847 N N . LEU A 1 111 ? -17.320 73.588 21.196 1.00 32.54 111 LEU A N 1
ATOM 848 C CA . LEU A 1 111 ? -18.434 72.918 20.530 1.00 34.02 111 LEU A CA 1
ATOM 849 C C . LEU A 1 111 ? -18.689 73.510 19.171 1.00 34.25 111 LEU A C 1
ATOM 850 O O . LEU A 1 111 ? -18.174 74.576 18.824 1.00 33.08 111 LEU A O 1
ATOM 855 N N . ASP A 1 112 ? -19.478 72.807 18.385 1.00 35.76 112 ASP A N 1
ATOM 856 C CA . ASP A 1 112 ? -19.744 73.265 17.045 1.00 37.04 112 ASP A CA 1
ATOM 857 C C . ASP A 1 112 ? -21.162 72.884 16.597 1.00 38.70 112 ASP A C 1
ATOM 858 O O . ASP A 1 112 ? -21.511 73.007 15.421 1.00 39.64 112 ASP A O 1
ATOM 863 N N . ARG A 1 113 ? -21.980 72.440 17.554 1.00 39.05 113 ARG A N 1
ATOM 864 C CA . ARG A 1 113 ? -23.368 72.044 17.286 1.00 40.45 113 ARG A CA 1
ATOM 865 C C . ARG A 1 113 ? -24.295 72.683 18.310 1.00 40.34 113 ARG A C 1
ATOM 866 O O . ARG A 1 113 ? -23.975 72.714 19.503 1.00 38.58 113 ARG A O 1
ATOM 874 N N . PRO A 1 114 ? -25.475 73.146 17.857 1.00 41.65 114 PRO A N 1
ATOM 875 C CA . PRO A 1 114 ? -26.486 73.693 18.757 1.00 42.47 114 PRO A CA 1
ATOM 876 C C . PRO A 1 114 ? -26.949 72.669 19.790 1.00 43.30 114 PRO A C 1
ATOM 877 O O . PRO A 1 114 ? -27.189 73.020 20.950 1.00 42.94 114 PRO A O 1
ATOM 881 N N . GLU A 1 115 ? -27.072 71.406 19.382 1.00 44.19 115 GLU A N 1
ATOM 882 C CA . GLU A 1 115 ? -27.472 70.368 20.320 1.00 44.86 115 GLU A CA 1
ATOM 883 C C . GLU A 1 115 ? -26.500 70.274 21.495 1.00 42.51 115 GLU A C 1
ATOM 884 O O . GLU A 1 115 ? -26.913 70.051 22.627 1.00 42.87 115 GLU A O 1
ATOM 890 N N . ALA A 1 116 ? -25.206 70.428 21.228 1.00 40.13 116 ALA A N 1
ATOM 891 C CA . ALA A 1 116 ? -24.222 70.428 22.297 1.00 38.66 116 ALA A CA 1
ATOM 892 C C . ALA A 1 116 ? -24.434 71.599 23.262 1.00 38.06 116 ALA A C 1
ATOM 893 O O . ALA A 1 116 ? -24.295 71.444 24.474 1.00 37.73 116 ALA A O 1
ATOM 895 N N . LEU A 1 117 ? -24.741 72.777 22.726 1.00 37.78 117 LEU A N 1
ATOM 896 C CA . LEU A 1 117 ? -25.082 73.910 23.594 1.00 38.26 117 LEU A CA 1
ATOM 897 C C . LEU A 1 117 ? -26.316 73.581 24.430 1.00 40.09 117 LEU A C 1
ATOM 898 O O . LEU A 1 117 ? -26.353 73.862 25.638 1.00 40.17 117 LEU A O 1
ATOM 903 N N . ALA A 1 118 ? -27.324 72.991 23.783 1.00 41.82 118 ALA A N 1
ATOM 904 C CA . ALA A 1 118 ? -28.538 72.569 24.480 1.00 44.33 118 ALA A CA 1
ATOM 905 C C . ALA A 1 118 ? -28.220 71.601 25.607 1.00 44.40 118 ALA A C 1
ATOM 906 O O . ALA A 1 118 ? -28.811 71.697 26.677 1.00 44.95 118 ALA A O 1
ATOM 908 N N . SER A 1 119 ? -27.271 70.690 25.375 1.00 43.80 119 SER A N 1
ATOM 909 C CA . SER A 1 119 ? -26.855 69.735 26.414 1.00 44.74 119 SER A CA 1
ATOM 910 C C . SER A 1 119 ? -26.205 70.466 27.585 1.00 43.81 119 SER A C 1
ATOM 911 O O . SER A 1 119 ? -26.411 70.107 28.743 1.00 44.37 119 SER A O 1
ATOM 914 N N . LEU A 1 120 ? -25.416 71.491 27.277 1.00 42.69 120 LEU A N 1
ATOM 915 C CA . LEU A 1 120 ? -24.765 72.274 28.317 1.00 42.56 120 LEU A CA 1
ATOM 916 C C . LEU A 1 120 ? -25.803 72.990 29.148 1.00 45.00 120 LEU A C 1
ATOM 917 O O . LEU A 1 120 ? -25.675 73.091 30.370 1.00 45.55 120 LEU A O 1
ATOM 922 N N . ARG A 1 121 ? -26.834 73.499 28.473 1.00 46.83 121 ARG A N 1
ATOM 923 C CA . ARG A 1 121 ? -27.891 74.231 29.144 1.00 49.25 121 ARG A CA 1
ATOM 924 C C . ARG A 1 121 ? -28.647 73.325 30.117 1.00 51.22 121 ARG A C 1
ATOM 925 O O . ARG A 1 121 ? -29.029 73.753 31.208 1.00 51.79 121 ARG A O 1
ATOM 933 N N . GLN A 1 122 ? -28.855 72.070 29.733 1.00 52.29 122 GLN A N 1
ATOM 934 C CA . GLN A 1 122 ? -29.619 71.156 30.594 1.00 54.67 122 GLN A CA 1
ATOM 935 C C . GLN A 1 122 ? -28.746 70.456 31.646 1.00 53.92 122 GLN A C 1
ATOM 936 O O . GLN A 1 122 ? -29.234 69.618 32.402 1.00 55.51 122 GLN A O 1
ATOM 942 N N . ARG A 1 123 ? -27.460 70.805 31.684 1.00 51.46 123 ARG A N 1
ATOM 943 C CA . ARG A 1 123 ? -26.580 70.397 32.778 1.00 50.69 123 ARG A CA 1
ATOM 944 C C . ARG A 1 123 ? -25.831 71.630 33.274 1.00 49.32 123 ARG A C 1
ATOM 945 O O . ARG A 1 123 ? -24.630 71.779 33.031 1.00 47.05 123 ARG A O 1
ATOM 947 N N . PRO A 1 124 ? -26.547 72.534 33.953 1.00 50.59 124 PRO A N 1
ATOM 948 C CA . PRO A 1 124 ? -25.932 73.770 34.438 1.00 49.87 124 PRO A CA 1
ATOM 949 C C . PRO A 1 124 ? -24.822 73.469 35.437 1.00 49.65 124 PRO A C 1
ATOM 950 O O . PRO A 1 124 ? -24.863 72.441 36.112 1.00 49.87 124 PRO A O 1
ATOM 954 N N . LEU A 1 125 ? -23.819 74.338 35.507 1.00 48.60 125 LEU A N 1
ATOM 955 C CA . LEU A 1 125 ? -22.696 74.115 36.417 1.00 48.91 125 LEU A CA 1
ATOM 956 C C . LEU A 1 125 ? -23.064 74.437 37.857 1.00 51.65 125 LEU A C 1
ATOM 957 O O . LEU A 1 125 ? -22.614 73.763 38.785 1.00 52.52 125 LEU A O 1
ATOM 962 N N . GLY A 1 126 ? -23.879 75.470 38.035 1.00 53.57 126 GLY A N 1
ATOM 963 C CA . GLY A 1 126 ? -24.153 76.020 39.359 1.00 56.42 126 GLY A CA 1
ATOM 964 C C . GLY A 1 126 ? -22.891 76.635 39.944 1.00 56.37 126 GLY A C 1
ATOM 965 O O . GLY A 1 126 ? -21.953 76.954 39.214 1.00 53.95 126 GLY A O 1
ATOM 966 N N . HIS A 1 127 ? -22.872 76.802 41.265 1.00 58.71 127 HIS A N 1
ATOM 967 C CA . HIS A 1 127 ? -21.647 77.170 41.977 1.00 59.01 127 HIS A CA 1
ATOM 968 C C . HIS A 1 127 ? -21.117 78.528 41.524 1.00 57.61 127 HIS A C 1
ATOM 969 O O . HIS A 1 127 ? -19.924 78.815 41.667 1.00 57.51 127 HIS A O 1
ATOM 976 N N . GLY A 1 128 ? -21.983 79.347 40.942 1.00 56.89 128 GLY A N 1
ATOM 977 C CA . GLY A 1 128 ? -21.551 80.624 40.390 1.00 54.87 128 GLY A CA 1
ATOM 978 C C . GLY A 1 128 ? -20.620 80.529 39.189 1.00 52.08 128 GLY A C 1
ATOM 979 O O . GLY A 1 128 ? -19.919 81.485 38.858 1.00 51.49 128 GLY A O 1
ATOM 980 N N . LYS A 1 129 ? -20.614 79.384 38.521 1.00 49.83 129 LYS A N 1
ATOM 981 C CA . LYS A 1 129 ? -19.713 79.194 37.399 1.00 46.82 129 LYS A CA 1
ATOM 982 C C . LYS A 1 129 ? -20.463 79.092 36.070 1.00 45.23 129 LYS A C 1
ATOM 983 O O . LYS A 1 129 ? -21.630 78.674 36.024 1.00 45.30 129 LYS A O 1
ATOM 989 N N . ARG A 1 130 ? -19.780 79.473 34.996 1.00 42.18 130 ARG A N 1
ATOM 990 C CA . ARG A 1 130 ? -20.344 79.382 33.657 1.00 41.13 130 ARG A CA 1
ATOM 991 C C . ARG A 1 130 ? -19.548 78.408 32.812 1.00 38.99 130 ARG A C 1
ATOM 992 O O . ARG A 1 130 ? -18.325 78.353 32.918 1.00 37.87 130 ARG A O 1
ATOM 1000 N N . TRP A 1 131 ? -20.225 77.655 31.949 1.00 37.87 131 TRP A N 1
ATOM 1001 C CA . TRP A 1 131 ? -19.505 76.900 30.925 1.00 34.93 131 TRP A CA 1
ATOM 1002 C C . TRP A 1 131 ? -18.702 77.892 30.096 1.00 33.59 131 TRP A C 1
ATOM 1003 O O . TRP A 1 131 ? -19.276 78.857 29.536 1.00 33.08 131 TRP A O 1
ATOM 1014 N N . LEU A 1 132 ? -17.384 77.660 30.008 1.00 30.67 132 LEU A N 1
ATOM 1015 C CA . LEU A 1 132 ? -16.494 78.519 29.231 1.00 29.62 132 LEU A CA 1
ATOM 1016 C C . LEU A 1 132 ? -16.352 77.905 27.857 1.00 28.92 132 LEU A C 1
ATOM 1017 O O . LEU A 1 132 ? -15.612 76.933 27.673 1.00 28.24 132 LEU A O 1
ATOM 1022 N N . VAL A 1 133 ? -17.067 78.460 26.892 1.00 28.28 133 VAL A N 1
ATOM 1023 C CA . VAL A 1 133 ? -17.210 77.787 25.616 1.00 28.78 133 VAL A CA 1
ATOM 1024 C C . VAL A 1 133 ? -16.498 78.495 24.472 1.00 28.35 133 VAL A C 1
ATOM 1025 O O . VAL A 1 133 ? -16.612 79.717 24.309 1.00 28.56 133 VAL A O 1
ATOM 1029 N N . TRP A 1 134 ? -15.775 77.715 23.677 1.00 27.86 134 TRP A N 1
ATOM 1030 C CA . TRP A 1 134 ? -15.198 78.212 22.449 1.00 27.91 134 TRP A CA 1
ATOM 1031 C C . TRP A 1 134 ? -15.966 77.602 21.291 1.00 28.45 134 TRP A C 1
ATOM 1032 O O . TRP A 1 134 ? -16.330 76.435 21.328 1.00 29.34 134 TRP A O 1
ATOM 1043 N N . LEU A 1 135 ? -16.215 78.390 20.262 1.00 29.45 135 LEU A N 1
ATOM 1044 C CA . LEU A 1 135 ? -16.845 77.875 19.056 1.00 30.44 135 LEU A CA 1
ATOM 1045 C C . LEU A 1 135 ? -15.738 77.344 18.154 1.00 30.67 135 LEU A C 1
ATOM 1046 O O . LEU A 1 135 ? -14.841 78.088 17.760 1.00 29.20 135 LEU A O 1
ATOM 1051 N N . LYS A 1 136 ? -15.779 76.050 17.854 1.00 31.44 136 LYS A N 1
ATOM 1052 C CA . LYS A 1 136 ? -14.765 75.464 16.984 1.00 32.98 136 LYS A CA 1
ATOM 1053 C C . LYS A 1 136 ? -15.071 75.848 15.546 1.00 34.33 136 LYS A C 1
ATOM 1054 O O . LYS A 1 136 ? -16.167 75.586 15.055 1.00 35.65 136 LYS A O 1
ATOM 1060 N N . LEU A 1 137 ? -14.105 76.466 14.874 1.00 35.05 137 LEU A N 1
ATOM 1061 C CA . LEU A 1 137 ? -14.276 76.859 13.484 1.00 37.47 137 LEU A CA 1
ATOM 1062 C C . LEU A 1 137 ? -13.589 75.861 12.569 1.00 39.33 137 LEU A C 1
ATOM 1063 O O . LEU A 1 137 ? -12.436 75.493 12.796 1.00 38.21 137 LEU A O 1
ATOM 1068 N N . ASP A 1 138 ? -14.309 75.409 11.550 1.00 42.37 138 ASP A N 1
ATOM 1069 C CA . ASP A 1 138 ? -13.708 74.609 10.490 1.00 45.17 138 ASP A CA 1
ATOM 1070 C C . ASP A 1 138 ? -13.354 75.561 9.358 1.00 46.77 138 ASP A C 1
ATOM 1071 O O . ASP A 1 138 ? -14.237 76.109 8.685 1.00 48.32 138 ASP A O 1
ATOM 1076 N N . CYS A 1 139 ? -12.063 75.791 9.169 1.00 47.23 139 CYS A N 1
ATOM 1077 C CA . CYS A 1 139 ? -11.609 76.657 8.091 1.00 49.19 139 CYS A CA 1
ATOM 1078 C C . CYS A 1 139 ? -10.920 75.833 7.003 1.00 50.67 139 CYS A C 1
ATOM 1079 O O . CYS A 1 139 ? -10.178 76.382 6.192 1.00 52.06 139 CYS A O 1
ATOM 1082 N N . GLY A 1 142 ? -10.269 69.673 7.768 1.00 66.42 142 GLY A N 1
ATOM 1083 C CA . GLY A 1 142 ? -11.730 69.671 7.673 1.00 67.64 142 GLY A CA 1
ATOM 1084 C C . GLY A 1 142 ? -12.320 68.473 8.396 1.00 67.67 142 GLY A C 1
ATOM 1085 O O . GLY A 1 142 ? -12.656 67.460 7.779 1.00 69.17 142 GLY A O 1
ATOM 1086 N N . ARG A 1 143 ? -12.447 68.588 9.714 1.00 66.08 143 ARG A N 1
ATOM 1087 C CA . ARG A 1 143 ? -12.806 67.449 10.554 1.00 65.40 143 ARG A CA 1
ATOM 1088 C C . ARG A 1 143 ? -13.988 67.789 11.476 1.00 64.48 143 ARG A C 1
ATOM 1089 O O . ARG A 1 143 ? -15.092 67.264 11.296 1.00 65.77 143 ARG A O 1
ATOM 1097 N N . ALA A 1 144 ? -13.763 68.688 12.435 1.00 61.87 144 ALA A N 1
ATOM 1098 C CA . ALA A 1 144 ? -14.837 69.208 13.284 1.00 60.51 144 ALA A CA 1
ATOM 1099 C C . ALA A 1 144 ? -15.005 70.725 13.105 1.00 59.27 144 ALA A C 1
ATOM 1100 O O . ALA A 1 144 ? -14.226 71.365 12.397 1.00 58.91 144 ALA A O 1
ATOM 1102 N N . GLY A 1 145 ? -16.029 71.291 13.744 1.00 58.03 145 GLY A N 1
ATOM 1103 C CA . GLY A 1 145 ? -16.245 72.739 13.715 1.00 55.91 145 GLY A CA 1
ATOM 1104 C C . GLY A 1 145 ? -17.252 73.225 12.688 1.00 56.37 145 GLY A C 1
ATOM 1105 O O . GLY A 1 145 ? -17.653 72.487 11.784 1.00 56.72 145 GLY A O 1
ATOM 1106 N N . VAL A 1 146 ? -17.665 74.480 12.830 1.00 55.35 146 VAL A N 1
ATOM 1107 C CA . VAL A 1 146 ? -18.560 75.099 11.858 1.00 55.91 146 VAL A CA 1
ATOM 1108 C C . VAL A 1 146 ? -17.768 75.938 10.851 1.00 55.30 146 VAL A C 1
ATOM 1109 O O . VAL A 1 146 ? -16.787 76.579 11.206 1.00 53.75 146 VAL A O 1
ATOM 1113 N N . ARG A 1 147 ? -18.185 75.919 9.591 1.00 56.26 147 ARG A N 1
ATOM 1114 C CA . ARG A 1 147 ? -17.562 76.770 8.581 1.00 56.38 147 ARG A CA 1
ATOM 1115 C C . ARG A 1 147 ? -17.922 78.223 8.870 1.00 55.85 147 ARG A C 1
ATOM 1116 O O . ARG A 1 147 ? -19.093 78.544 9.072 1.00 56.55 147 ARG A O 1
ATOM 1124 N N . PRO A 1 148 ? -16.915 79.108 8.907 1.00 54.71 148 PRO A N 1
ATOM 1125 C CA . PRO A 1 148 ? -17.160 80.514 9.239 1.00 54.41 148 PRO A CA 1
ATOM 1126 C C . PRO A 1 148 ? -18.081 81.245 8.260 1.00 55.85 148 PRO A C 1
ATOM 1127 O O . PRO A 1 148 ? -18.632 82.292 8.604 1.00 55.98 148 PRO A O 1
ATOM 1131 N N . THR A 1 149 ? -18.257 80.707 7.059 1.00 57.00 149 THR A N 1
ATOM 1132 C CA . THR A 1 149 ? -19.137 81.346 6.085 1.00 58.69 149 THR A CA 1
ATOM 1133 C C . THR A 1 149 ? -20.555 80.791 6.189 1.00 59.43 149 THR A C 1
ATOM 1134 O O . THR A 1 149 ? -21.489 81.319 5.585 1.00 61.05 149 THR A O 1
ATOM 1138 N N . ASP A 1 150 ? -20.697 79.720 6.964 1.00 58.33 150 ASP A N 1
ATOM 1139 C CA . ASP A 1 150 ? -22.001 7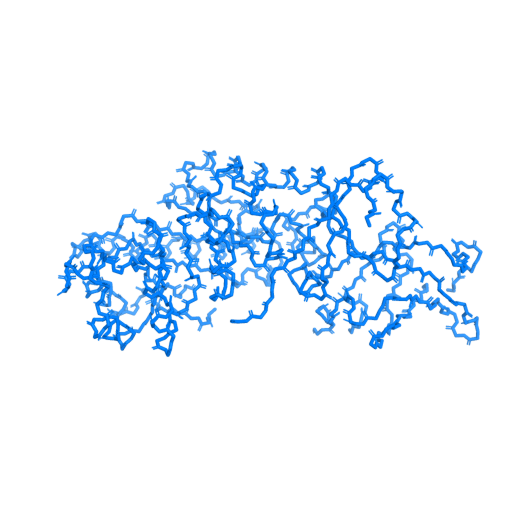9.133 7.259 1.00 58.90 150 ASP A CA 1
ATOM 1140 C C . ASP A 1 150 ? -22.778 80.056 8.211 1.00 57.86 150 ASP A C 1
ATOM 1141 O O . ASP A 1 150 ? -22.357 80.282 9.348 1.00 56.09 150 ASP A O 1
ATOM 1146 N N . PRO A 1 151 ? -23.906 80.609 7.743 1.00 58.56 151 PRO A N 1
ATOM 1147 C CA . PRO A 1 151 ? -24.697 81.492 8.603 1.00 57.74 151 PRO A CA 1
ATOM 1148 C C . PRO A 1 151 ? -24.974 80.840 9.954 1.00 55.92 151 PRO A C 1
ATOM 1149 O O . PRO A 1 151 ? -25.107 81.529 10.963 1.00 55.25 151 PRO A O 1
ATOM 1153 N N . ALA A 1 152 ? -25.060 79.514 9.955 1.00 55.14 152 ALA A N 1
ATOM 1154 C CA . ALA A 1 152 ? -25.256 78.737 11.171 1.00 53.31 152 ALA A CA 1
ATOM 1155 C C . ALA A 1 152 ? -24.174 79.024 12.202 1.00 50.13 152 ALA A C 1
ATOM 1156 O O . ALA A 1 152 ? -24.409 78.936 13.405 1.00 49.35 152 ALA A O 1
ATOM 1158 N N . ALA A 1 153 ? -22.980 79.352 11.725 1.00 47.86 153 ALA A N 1
ATOM 1159 C CA . ALA A 1 153 ? -21.846 79.571 12.612 1.00 44.66 153 ALA A CA 1
ATOM 1160 C C . ALA A 1 153 ? -22.067 80.813 13.459 1.00 43.30 153 ALA A C 1
ATOM 1161 O O . ALA A 1 153 ? -21.916 80.789 14.687 1.00 41.78 153 ALA A O 1
ATOM 1163 N N . LEU A 1 154 ? -22.408 81.903 12.783 1.00 43.35 154 LEU A N 1
ATOM 1164 C CA . LEU A 1 154 ? -22.655 83.181 13.439 1.00 42.75 154 LEU A CA 1
ATOM 1165 C C . LEU A 1 154 ? -23.810 83.031 14.438 1.00 42.25 154 LEU A C 1
ATOM 1166 O O . LEU A 1 154 ? -23.741 83.537 15.560 1.00 40.75 154 LEU A O 1
ATOM 1171 N N . GLU A 1 155 ? -24.853 82.304 14.035 1.00 42.54 155 GLU A N 1
ATOM 1172 C CA . GLU A 1 155 ? -26.013 82.079 14.893 1.00 42.98 155 GLU A CA 1
ATOM 1173 C C . GLU A 1 155 ? -25.659 81.265 16.134 1.00 41.07 155 GLU A C 1
ATOM 1174 O O . GLU A 1 155 ? -26.127 81.554 17.238 1.00 41.23 155 GLU A O 1
ATOM 1180 N N . LEU A 1 156 ? -24.824 80.246 15.964 1.00 39.50 156 LEU A N 1
ATOM 1181 C CA . LEU A 1 156 ? -24.419 79.447 17.099 1.00 37.93 156 LEU A CA 1
ATOM 1182 C C . LEU A 1 156 ? -23.549 80.306 18.045 1.00 35.90 156 LEU A C 1
ATOM 1183 O O . LEU A 1 156 ? -23.696 80.245 19.260 1.00 35.77 156 LEU A O 1
ATOM 1188 N N . ALA A 1 157 ? -22.654 81.110 17.484 1.00 34.48 157 ALA A N 1
ATOM 1189 C CA . ALA A 1 157 ? -21.845 82.020 18.308 1.00 33.12 157 ALA A CA 1
ATOM 1190 C C . ALA A 1 157 ? -22.729 82.966 19.129 1.00 33.49 157 ALA A C 1
ATOM 1191 O O . ALA A 1 157 ? -22.499 83.199 20.319 1.00 33.06 157 ALA A O 1
ATOM 1193 N N . GLN A 1 158 ? -23.731 83.530 18.473 1.00 34.82 158 GLN A N 1
ATOM 1194 C CA . GLN A 1 158 ? -24.666 84.414 19.141 1.00 36.32 158 GLN A CA 1
ATOM 1195 C C . GLN A 1 158 ? -25.326 83.673 20.321 1.00 36.43 158 GLN A C 1
ATOM 1196 O O . GLN A 1 158 ? -25.392 84.191 21.442 1.00 35.67 158 GLN A O 1
ATOM 1202 N N . ALA A 1 159 ? -25.804 82.456 20.062 1.00 36.44 159 ALA A N 1
ATOM 1203 C CA . ALA A 1 159 ? -26.479 81.672 21.086 1.00 37.12 159 ALA A CA 1
ATOM 1204 C C . ALA A 1 159 ? -25.530 81.378 22.247 1.00 36.17 159 ALA A C 1
ATOM 1205 O O . ALA A 1 159 ? -25.875 81.603 23.412 1.00 36.11 159 ALA A O 1
ATOM 1207 N N . ILE A 1 160 ? -24.323 80.903 21.936 1.00 34.60 160 ILE A N 1
ATOM 1208 C CA . ILE A 1 160 ? -23.350 80.637 22.997 1.00 33.34 160 ILE A CA 1
ATOM 1209 C C . ILE A 1 160 ? -23.117 81.903 23.824 1.00 33.33 160 ILE A C 1
ATOM 1210 O O . ILE A 1 160 ? -23.069 81.853 25.057 1.00 33.21 160 ILE A O 1
ATOM 1215 N N . ALA A 1 161 ? -22.963 83.037 23.148 1.00 33.35 161 ALA A N 1
ATOM 1216 C CA . ALA A 1 161 ? -22.574 84.274 23.826 1.00 34.17 161 ALA A CA 1
ATOM 1217 C C . ALA A 1 161 ? -23.667 84.917 24.697 1.00 36.41 161 ALA A C 1
ATOM 1218 O O . ALA A 1 161 ? -23.388 85.403 25.800 1.00 36.11 161 ALA A O 1
ATOM 1220 N N . ASN A 1 162 ? -24.900 84.919 24.202 1.00 38.35 162 ASN A N 1
ATOM 1221 C CA . ASN A 1 162 ? -25.911 85.831 24.741 1.00 41.26 162 ASN A CA 1
ATOM 1222 C C . ASN A 1 162 ? -27.202 85.183 25.218 1.00 43.34 162 ASN A C 1
ATOM 1223 O O . ASN A 1 162 ? -28.023 85.840 25.871 1.00 44.94 162 ASN A O 1
ATOM 1228 N N . ASP A 1 163 ? -27.409 83.917 24.879 1.00 43.84 163 ASP A N 1
ATOM 1229 C CA . ASP A 1 163 ? -28.706 83.308 25.119 1.00 46.24 163 ASP A CA 1
ATOM 1230 C C . ASP A 1 163 ? -28.904 82.880 26.570 1.00 47.30 163 ASP A C 1
ATOM 1231 O O . ASP A 1 163 ? -30.036 82.813 27.043 1.00 48.97 163 ASP A O 1
ATOM 1236 N N . ALA A 1 164 ? -27.816 82.585 27.278 1.00 46.04 164 ALA A N 1
ATOM 1237 C CA . ALA A 1 164 ? -27.916 82.316 28.709 1.00 46.91 164 ALA A CA 1
ATOM 1238 C C . ALA A 1 164 ? -26.664 82.798 29.425 1.00 46.16 164 ALA A C 1
ATOM 1239 O O . ALA A 1 164 ? -25.875 81.989 29.934 1.00 45.34 164 ALA A O 1
ATOM 1241 N N . PRO A 1 165 ? -26.467 84.123 29.453 1.00 46.39 165 PRO A N 1
ATOM 1242 C CA . PRO A 1 165 ? -25.199 84.691 29.884 1.00 45.73 165 PRO A CA 1
ATOM 1243 C C . PRO A 1 165 ? -24.844 84.260 31.301 1.00 46.05 165 PRO A C 1
ATOM 1244 O O . PRO A 1 165 ? -23.680 84.341 31.699 1.00 45.46 165 PRO A O 1
ATOM 1248 N N . GLU A 1 166 ? -25.841 83.783 32.038 1.00 47.39 166 GLU A N 1
ATOM 1249 C CA . GLU A 1 166 ? -25.642 83.360 33.426 1.00 48.27 166 GLU A CA 1
ATOM 1250 C C . GLU A 1 166 ? -25.064 81.937 33.530 1.00 47.08 166 GLU A C 1
ATOM 1251 O O . GLU A 1 166 ? -24.495 81.567 34.555 1.00 47.33 166 GLU A O 1
ATOM 1257 N N . GLU A 1 167 ? -25.233 81.141 32.480 1.00 45.52 167 GLU A N 1
ATOM 1258 C CA . GLU A 1 167 ? -24.908 79.720 32.539 1.00 44.09 167 GLU A CA 1
ATOM 1259 C C . GLU A 1 167 ? -23.759 79.376 31.608 1.00 41.21 167 GLU A C 1
ATOM 1260 O O . GLU A 1 167 ? -22.958 78.473 31.890 1.00 39.37 167 GLU A O 1
ATOM 1266 N N . VAL A 1 168 ? -23.685 80.111 30.498 1.00 39.10 168 VAL A N 1
ATOM 1267 C CA . VAL A 1 168 ? -22.755 79.812 29.412 1.00 36.51 168 VAL A CA 1
ATOM 1268 C C . VAL A 1 168 ? -22.168 81.098 28.856 1.00 35.93 168 VAL A C 1
ATOM 1269 O O . VAL A 1 168 ? -22.866 82.103 28.726 1.00 36.38 168 VAL A O 1
ATOM 1273 N N . THR A 1 169 ? -20.887 81.082 28.522 1.00 34.38 169 THR A N 1
ATOM 1274 C CA . THR A 1 169 ? -20.293 82.262 27.919 1.00 34.35 169 THR A CA 1
ATOM 1275 C C . THR A 1 169 ? -19.398 81.884 26.753 1.00 32.36 169 THR A C 1
ATOM 1276 O O . THR A 1 169 ? -18.762 80.837 26.765 1.00 31.82 169 THR A O 1
ATOM 1280 N N . LEU A 1 170 ? -19.322 82.755 25.754 1.00 31.48 170 LEU A N 1
ATOM 1281 C CA . LEU A 1 170 ? -18.442 82.509 24.617 1.00 29.55 170 LEU A CA 1
ATOM 1282 C C . LEU A 1 170 ? -17.096 83.142 24.897 1.00 28.92 170 LEU A C 1
ATOM 1283 O O . LEU A 1 170 ? -16.965 84.364 24.899 1.00 28.31 170 LEU A O 1
ATOM 1288 N N . VAL A 1 171 ? -16.087 82.311 25.142 1.00 27.98 171 VAL A N 1
ATOM 1289 C CA . VAL A 1 171 ? -14.724 82.813 25.387 1.00 27.28 171 VAL A CA 1
ATOM 1290 C C . VAL A 1 171 ? -14.046 83.260 24.096 1.00 27.11 171 VAL A C 1
ATOM 1291 O O . VAL A 1 171 ? -13.350 84.280 24.057 1.00 27.27 171 VAL A O 1
ATOM 1295 N N . GLY A 1 172 ? -14.235 82.496 23.031 1.00 27.31 172 GLY A N 1
ATOM 1296 C CA . GLY A 1 172 ? -13.576 82.847 21.761 1.00 27.32 172 GLY A CA 1
ATOM 1297 C C . GLY A 1 172 ? -13.815 81.810 20.683 1.00 27.32 172 GLY A C 1
ATOM 1298 O O . GLY A 1 172 ? -14.630 80.897 20.854 1.00 27.96 172 GLY A O 1
ATOM 1299 N N . VAL A 1 173 ? -13.122 81.951 19.562 1.00 27.08 173 VAL A N 1
ATOM 1300 C CA . VAL A 1 173 ? -13.217 80.960 18.501 1.00 27.30 173 VAL A CA 1
ATOM 1301 C C . VAL A 1 173 ? -11.895 80.207 18.413 1.00 26.82 173 VAL A C 1
ATOM 1302 O O . VAL A 1 173 ? -10.826 80.752 18.719 1.00 24.62 173 VAL A O 1
ATOM 1306 N N . TYR A 1 174 ? -11.990 78.947 18.004 1.00 27.24 174 TYR A N 1
ATOM 1307 C CA . TYR A 1 174 ? -10.851 78.046 18.018 1.00 27.46 174 TYR A CA 1
ATOM 1308 C C . TYR A 1 174 ? -10.800 77.308 16.691 1.00 28.59 174 TYR A C 1
ATOM 1309 O O . TYR A 1 174 ? -11.753 76.620 16.334 1.00 28.53 174 TYR A O 1
ATOM 1318 N N . ALA A 1 175 ? -9.688 77.442 15.974 1.00 29.65 175 ALA A N 1
ATOM 1319 C CA . ALA A 1 175 ? -9.461 76.662 14.771 1.00 32.42 175 ALA A CA 1
ATOM 1320 C C . ALA A 1 175 ? -8.168 75.865 14.910 1.00 32.99 175 ALA A C 1
ATOM 1321 O O . ALA A 1 175 ? -7.226 76.300 15.557 1.00 31.94 175 ALA A O 1
ATOM 1323 N N . HIS A 1 176 ? -8.136 74.685 14.307 1.00 35.18 176 HIS A N 1
ATOM 1324 C CA . HIS A 1 176 ? -6.903 73.889 14.273 1.00 36.92 176 HIS A CA 1
ATOM 1325 C C . HIS A 1 176 ? -6.624 73.635 12.814 1.00 38.82 176 HIS A C 1
ATOM 1326 O O . HIS A 1 176 ? -7.375 72.918 12.149 1.00 38.68 176 HIS A O 1
ATOM 1333 N N . CYS A 1 177 ? -5.564 74.258 12.311 1.00 40.40 177 CYS A N 1
ATOM 1334 C CA . CYS A 1 177 ? -5.222 74.116 10.910 1.00 43.22 177 CYS A CA 1
ATOM 1335 C C . CYS A 1 177 ? -4.452 72.809 10.703 1.00 43.59 177 CYS A C 1
ATOM 1336 O O . CYS A 1 177 ? -3.322 72.799 10.218 1.00 43.80 177 CYS A O 1
ATOM 1339 N N . GLY A 1 178 ? -5.078 71.705 11.092 1.00 44.18 178 GLY A N 1
ATOM 1340 C CA . GLY A 1 178 ? -4.479 70.389 10.900 1.00 45.46 178 GLY A CA 1
ATOM 1341 C C . GLY A 1 178 ? -4.158 70.076 9.444 1.00 47.17 178 GLY A C 1
ATOM 1342 O O . GLY A 1 178 ? -3.390 69.151 9.164 1.00 47.69 178 GLY A O 1
ATOM 1343 N N . ASN A 1 179 ? -4.735 70.825 8.504 1.00 48.58 179 ASN A N 1
ATOM 1344 C CA . ASN A 1 179 ? -4.495 70.526 7.087 1.00 50.66 179 ASN A CA 1
ATOM 1345 C C . ASN A 1 179 ? -3.069 70.843 6.599 1.00 51.18 179 ASN A C 1
ATOM 1346 O O . ASN A 1 179 ? -2.644 70.378 5.529 1.00 52.90 179 ASN A O 1
ATOM 1351 N N . THR A 1 180 ? -2.338 71.630 7.388 1.00 50.15 180 THR A N 1
ATOM 1352 C CA . THR A 1 180 ? -0.924 71.906 7.114 1.00 50.63 180 THR A CA 1
ATOM 1353 C C . THR A 1 180 ? -0.102 70.622 6.985 1.00 50.93 180 THR A C 1
ATOM 1354 O O . THR A 1 180 ? 1.037 70.654 6.517 1.00 51.37 180 THR A O 1
ATOM 1358 N N . TYR A 1 181 ? -0.666 69.502 7.431 1.00 51.04 181 TYR A N 1
ATOM 1359 C CA . TYR A 1 181 ? 0.017 68.203 7.327 1.00 51.55 181 TYR A CA 1
ATOM 1360 C C . TYR A 1 181 ? -0.155 67.580 5.941 1.00 53.48 181 TYR A C 1
ATOM 1361 O O . TYR A 1 181 ? 0.689 66.793 5.493 1.00 54.45 181 TYR A O 1
ATOM 1370 N N A CYS A 1 183 ? 0.638 68.816 3.216 0.50 53.42 183 CYS A N 1
ATOM 1371 N N B CYS A 1 183 ? 0.973 68.862 1.906 0.50 55.69 183 CYS A N 1
ATOM 1372 C CA A CYS A 1 183 ? 1.318 69.751 2.333 0.50 54.66 183 CYS A CA 1
ATOM 1373 C CA B CYS A 1 183 ? 1.412 70.225 1.597 0.50 56.27 183 CYS A CA 1
ATOM 1374 C C A CYS A 1 183 ? 2.677 70.138 2.911 0.50 53.91 183 CYS A C 1
ATOM 1375 C C B CYS A 1 183 ? 2.679 70.638 2.367 0.50 55.04 183 CYS A C 1
ATOM 1376 O O A CYS A 1 183 ? 2.753 70.670 4.023 0.50 52.53 183 CYS A O 1
ATOM 1377 O O B CYS A 1 183 ? 2.673 71.598 3.139 0.50 54.14 183 CYS A O 1
ATOM 1382 N N . SER A 1 184 ? 3.747 69.881 2.161 1.00 55.14 184 SER A N 1
ATOM 1383 C CA . SER A 1 184 ? 5.084 70.229 2.641 1.00 54.53 184 SER A CA 1
ATOM 1384 C C . SER A 1 184 ? 5.523 71.597 2.120 1.00 54.86 184 SER A C 1
ATOM 1385 O O . SER A 1 184 ? 5.017 72.067 1.101 1.00 55.92 184 SER A O 1
ATOM 1388 N N . GLY A 1 185 ? 6.466 72.226 2.826 1.00 53.65 185 GLY A N 1
ATOM 1389 C CA . GLY A 1 185 ? 7.014 73.528 2.430 1.00 53.57 185 GLY A CA 1
ATOM 1390 C C . GLY A 1 185 ? 6.495 74.675 3.290 1.00 51.68 185 GLY A C 1
ATOM 1391 O O . GLY A 1 185 ? 5.326 74.696 3.672 1.00 50.44 185 GLY A O 1
ATOM 1392 N N . ALA A 1 186 ? 7.359 75.638 3.592 1.00 50.73 186 ALA A N 1
ATOM 1393 C CA . ALA A 1 186 ? 6.936 76.799 4.348 1.00 49.00 186 ALA A CA 1
ATOM 1394 C C . ALA A 1 186 ? 5.853 77.576 3.581 1.00 49.20 186 ALA A C 1
ATOM 1395 O O . ALA A 1 186 ? 4.870 78.038 4.170 1.00 47.74 186 ALA A O 1
ATOM 1397 N N . ASP A 1 187 ? 6.027 77.719 2.266 1.00 49.67 187 ASP A N 1
ATOM 1398 C CA . ASP A 1 187 ? 5.077 78.501 1.496 1.00 49.65 187 ASP A CA 1
ATOM 1399 C C . ASP A 1 187 ? 3.646 77.957 1.602 1.00 48.43 187 ASP A C 1
ATOM 1400 O O . ASP A 1 187 ? 2.717 78.713 1.918 1.00 47.46 187 ASP A O 1
ATOM 1405 N N . THR A 1 188 ? 3.451 76.660 1.368 1.00 47.06 188 THR A N 1
ATOM 1406 C CA . THR A 1 188 ? 2.089 76.130 1.442 1.00 45.97 188 THR A CA 1
ATOM 1407 C C . THR A 1 188 ? 1.574 76.068 2.887 1.00 43.79 188 THR A C 1
ATOM 1408 O O . THR A 1 188 ? 0.388 76.309 3.147 1.00 43.16 188 THR A O 1
ATOM 1412 N N . ILE A 1 189 ? 2.465 75.755 3.826 1.00 42.16 189 ILE A N 1
ATOM 1413 C CA . ILE A 1 189 ? 2.103 75.788 5.242 1.00 40.07 189 ILE A CA 1
ATOM 1414 C C . ILE A 1 189 ? 1.551 77.162 5.619 1.00 39.36 189 ILE A C 1
ATOM 1415 O O . ILE A 1 189 ? 0.475 77.276 6.218 1.00 38.20 189 ILE A O 1
ATOM 1420 N N . GLN A 1 190 ? 2.317 78.193 5.298 1.00 39.17 190 GLN A N 1
ATOM 1421 C CA . GLN A 1 190 ? 1.914 79.557 5.565 1.00 39.99 190 GLN A CA 1
ATOM 1422 C C . GLN A 1 190 ? 0.650 79.984 4.811 1.00 41.05 190 GLN A C 1
ATOM 1423 O O . GLN A 1 190 ? -0.047 80.920 5.243 1.00 39.86 190 GLN A O 1
ATOM 1429 N N . ALA A 1 191 ? 0.365 79.333 3.683 1.00 42.21 191 ALA A N 1
ATOM 1430 C CA . ALA A 1 191 ? -0.851 79.643 2.949 1.00 43.84 191 ALA A CA 1
ATOM 1431 C C . ALA A 1 191 ? -2.050 79.147 3.751 1.00 43.21 191 ALA A C 1
ATOM 1432 O O . ALA A 1 191 ? -3.018 79.875 3.967 1.00 43.30 191 ALA A O 1
ATOM 1434 N N . ILE A 1 192 ? -1.982 77.897 4.190 1.00 42.80 192 ILE A N 1
ATOM 1435 C CA . ILE A 1 192 ? -3.031 77.342 5.043 1.00 42.12 192 ILE A CA 1
ATOM 1436 C C . ILE A 1 192 ? -3.215 78.189 6.311 1.00 41.13 192 ILE A C 1
ATOM 1437 O O . ILE A 1 192 ? -4.358 78.510 6.703 1.00 40.78 192 ILE A O 1
ATOM 1442 N N . ALA A 1 193 ? -2.088 78.557 6.930 1.00 40.18 193 ALA A N 1
ATOM 1443 C CA . ALA A 1 193 ? -2.074 79.479 8.070 1.00 38.53 193 ALA A CA 1
ATOM 1444 C C . ALA A 1 193 ? -2.801 80.785 7.749 1.00 39.32 193 ALA A C 1
ATOM 1445 O O . ALA A 1 193 ? -3.529 81.334 8.583 1.00 38.49 193 ALA A O 1
ATOM 1447 N N . ARG A 1 194 ? -2.585 81.299 6.549 1.00 40.61 194 ARG A N 1
ATOM 1448 C CA . ARG A 1 194 ? -3.157 82.584 6.193 1.00 41.64 194 ARG A CA 1
ATOM 1449 C C . ARG A 1 194 ? -4.669 82.508 5.911 1.00 41.94 194 ARG A C 1
ATOM 1450 O O . ARG A 1 194 ? -5.432 83.385 6.337 1.00 41.17 194 ARG A O 1
ATOM 1458 N N . THR A 1 195 ? -5.086 81.466 5.192 1.00 42.33 195 THR A N 1
ATOM 1459 C CA . THR A 1 195 ? -6.499 81.212 4.923 1.00 43.06 195 THR A CA 1
ATOM 1460 C C . THR A 1 195 ? -7.251 81.039 6.231 1.00 41.91 195 THR A C 1
ATOM 1461 O O . THR A 1 195 ? -8.319 81.630 6.448 1.00 42.04 195 THR A O 1
ATOM 1465 N N . THR A 1 196 ? -6.666 80.229 7.104 1.00 40.09 196 THR A N 1
ATOM 1466 C CA . THR A 1 196 ? -7.224 79.966 8.416 1.00 39.32 196 THR A CA 1
ATOM 1467 C C . THR A 1 196 ? -7.252 81.241 9.246 1.00 38.53 196 THR A C 1
ATOM 1468 O O . THR A 1 196 ? -8.286 81.587 9.812 1.00 38.54 196 THR A O 1
ATOM 1472 N N . THR A 1 197 ? -6.130 81.953 9.292 1.00 38.12 197 THR A N 1
ATOM 1473 C CA . THR A 1 197 ? -6.037 83.165 10.114 1.00 36.93 197 THR A CA 1
ATOM 1474 C C . THR A 1 197 ? -7.054 84.189 9.647 1.00 37.96 197 THR A C 1
ATOM 1475 O O . THR A 1 197 ? -7.773 84.771 10.461 1.00 36.53 197 THR A O 1
ATOM 1479 N N . ASN A 1 198 ? -7.113 84.398 8.333 1.00 38.86 198 ASN A N 1
ATOM 1480 C CA . ASN A 1 198 ? -8.012 85.386 7.740 1.00 40.17 198 ASN A CA 1
ATOM 1481 C C . ASN A 1 198 ? -9.484 85.002 7.846 1.00 39.69 198 ASN A C 1
ATOM 1482 O O . ASN A 1 198 ? -10.340 85.850 8.085 1.00 39.51 198 ASN A O 1
ATOM 1487 N N . ALA A 1 199 ? -9.769 83.714 7.693 1.00 39.29 199 ALA A N 1
ATOM 1488 C CA . ALA A 1 199 ? -11.117 83.211 7.907 1.00 38.88 199 ALA A CA 1
ATOM 1489 C C . ALA A 1 199 ? -11.571 83.477 9.345 1.00 37.02 199 ALA A C 1
ATOM 1490 O O . ALA A 1 199 ? -12.689 83.944 9.587 1.00 37.03 199 ALA A O 1
ATOM 1492 N N . VAL A 1 200 ? -10.694 83.176 10.300 1.00 34.38 200 VAL A N 1
ATOM 1493 C CA . VAL A 1 200 ? -10.967 83.442 11.700 1.00 32.80 200 VAL A CA 1
ATOM 1494 C C . VAL A 1 200 ? -11.169 84.938 11.975 1.00 32.59 200 VAL A C 1
ATOM 1495 O O . VAL A 1 200 ? -12.139 85.335 12.619 1.00 32.35 200 VAL A O 1
ATOM 1499 N N . LEU A 1 201 ? -10.243 85.755 11.488 1.00 32.49 201 LEU A N 1
ATOM 1500 C CA . LEU A 1 201 ? -10.309 87.191 11.684 1.00 33.28 201 LEU A CA 1
ATOM 1501 C C . LEU A 1 201 ? -11.563 87.792 11.037 1.00 33.87 201 LEU A C 1
ATOM 1502 O O . LEU A 1 201 ? -12.169 88.739 11.559 1.00 32.95 201 LEU A O 1
ATOM 1507 N N . SER A 1 202 ? -11.944 87.246 9.889 1.00 34.72 202 SER A N 1
ATOM 1508 C CA . SER A 1 202 ? -13.144 87.711 9.207 1.00 36.42 202 SER A CA 1
ATOM 1509 C C . SER A 1 202 ? -14.401 87.316 9.958 1.00 35.64 202 SER A C 1
ATOM 1510 O O . SER A 1 202 ? -15.339 88.097 10.035 1.00 36.30 202 SER A O 1
ATOM 1513 N N . PHE A 1 203 ? -14.417 86.096 10.488 1.00 34.26 203 PHE A N 1
ATOM 1514 C CA . PHE A 1 203 ? -15.507 85.636 11.340 1.00 34.23 203 PHE A CA 1
ATOM 1515 C C . PHE A 1 203 ? -15.641 86.507 12.596 1.00 33.63 203 PHE A C 1
ATOM 1516 O O . PHE A 1 203 ? -16.737 86.957 12.926 1.00 34.16 203 PHE A O 1
ATOM 1524 N N . VAL A 1 204 ? -14.533 86.757 13.285 1.00 32.54 204 VAL A N 1
ATOM 1525 C CA . VAL A 1 204 ? -14.568 87.636 14.463 1.00 32.15 204 VAL A CA 1
ATOM 1526 C C . VAL A 1 204 ? -15.044 89.050 14.130 1.00 32.80 204 VAL A C 1
ATOM 1527 O O . VAL A 1 204 ? -15.754 89.679 14.921 1.00 32.93 204 VAL A O 1
ATOM 1531 N N . ALA A 1 205 ? -14.671 89.543 12.949 1.00 33.12 205 ALA A N 1
ATOM 1532 C CA . ALA A 1 205 ? -15.102 90.861 12.498 1.00 33.35 205 ALA A CA 1
ATOM 1533 C C . ALA A 1 205 ? -16.616 90.872 12.270 1.00 34.09 205 ALA A C 1
ATOM 1534 O O . ALA A 1 205 ? -17.309 91.846 12.616 1.00 32.95 205 ALA A O 1
ATOM 1536 N N . ALA A 1 206 ? -17.113 89.787 11.681 1.00 33.72 206 ALA A N 1
ATOM 1537 C CA . ALA A 1 206 ? -18.550 89.573 11.521 1.00 34.52 206 ALA A CA 1
ATOM 1538 C C . ALA A 1 206 ? -19.248 89.507 12.877 1.00 33.75 206 ALA A C 1
ATOM 1539 O O . ALA A 1 206 ? -20.330 90.073 13.062 1.00 34.48 206 ALA A O 1
ATOM 1541 N N . LEU A 1 207 ? -18.620 88.826 13.824 1.00 32.30 207 LEU A N 1
ATOM 1542 C CA . LEU A 1 207 ? -19.162 88.754 15.180 1.00 32.01 207 LEU A CA 1
ATOM 1543 C C . LEU A 1 207 ? -19.265 90.149 15.810 1.00 32.40 207 LEU A C 1
ATOM 1544 O O . LEU A 1 207 ? -20.304 90.498 16.385 1.00 32.86 207 LEU A O 1
ATOM 1549 N N . ARG A 1 208 ? -18.195 90.943 15.714 1.00 31.87 208 ARG A N 1
ATOM 1550 C CA . ARG A 1 208 ? -18.214 92.297 16.267 1.00 32.50 208 ARG A CA 1
ATOM 1551 C C . ARG A 1 208 ? -19.314 93.116 15.627 1.00 32.74 208 ARG A C 1
ATOM 1552 O O . ARG A 1 208 ? -19.983 93.887 16.303 1.00 32.43 208 ARG A O 1
ATOM 1560 N N . GLN A 1 209 ? -19.483 92.979 14.316 1.00 32.34 209 GLN A N 1
ATOM 1561 C CA . GLN A 1 209 ? -20.495 93.760 13.609 1.00 33.91 209 GLN A CA 1
ATOM 1562 C C . GLN A 1 209 ? -21.904 93.360 14.067 1.00 34.38 209 GLN A C 1
ATOM 1563 O O . GLN A 1 209 ? -22.816 94.195 14.107 1.00 35.27 209 GLN A O 1
ATOM 1569 N N . ALA A 1 210 ? -22.064 92.075 14.396 1.00 34.29 210 ALA A N 1
ATOM 1570 C CA . ALA A 1 210 ? -23.343 91.521 14.859 1.00 35.42 210 ALA A CA 1
ATOM 1571 C C . ALA A 1 210 ? -23.527 91.726 16.363 1.00 35.11 210 ALA A C 1
ATOM 1572 O O . ALA A 1 210 ? -24.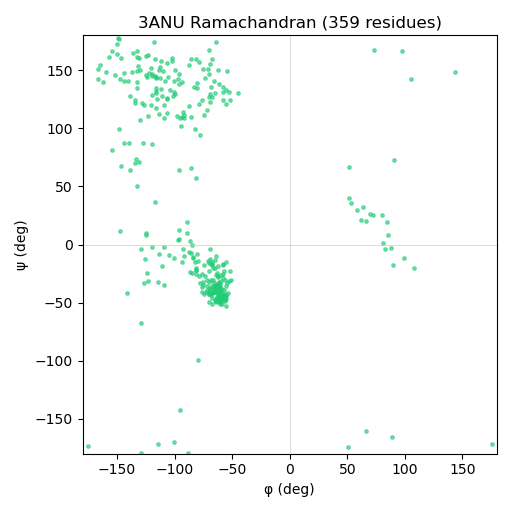551 91.330 16.928 1.00 35.46 210 ALA A O 1
ATOM 1574 N N . GLY A 1 211 ? -22.533 92.341 17.004 1.00 34.15 211 GLY A N 1
ATOM 1575 C CA . GLY A 1 211 ? -22.574 92.578 18.451 1.00 33.12 211 GLY A CA 1
ATOM 1576 C C . GLY A 1 211 ? -22.377 91.336 19.299 1.00 32.73 211 GLY A C 1
ATOM 1577 O O . GLY A 1 211 ? -22.813 91.289 20.448 1.00 32.57 211 GLY A O 1
ATOM 1578 N N . VAL A 1 212 ? -21.702 90.332 18.749 1.00 31.69 212 VAL A N 1
ATOM 1579 C CA . VAL A 1 212 ? -21.397 89.121 19.494 1.00 31.62 212 VAL A CA 1
ATOM 1580 C C . VAL A 1 212 ? -20.025 89.239 20.117 1.00 31.15 212 VAL A C 1
ATOM 1581 O O . VAL A 1 212 ? -19.022 89.225 19.415 1.00 30.23 212 VAL A O 1
ATOM 1585 N N . PRO A 1 213 ? -19.977 89.368 21.449 1.00 31.92 213 PRO A N 1
ATOM 1586 C CA . PRO A 1 213 ? -18.697 89.522 22.116 1.00 31.99 213 PRO A CA 1
ATOM 1587 C C . PRO A 1 213 ? -17.882 88.247 21.940 1.00 31.97 213 PRO A C 1
ATOM 1588 O O . PRO A 1 213 ? -18.405 87.145 22.166 1.00 32.19 213 PRO A O 1
ATOM 1592 N N . CYS A 1 214 ? -16.634 88.405 21.519 1.00 31.58 214 CYS A N 1
ATOM 1593 C CA . CYS A 1 214 ? -15.747 87.278 21.308 1.00 32.83 214 CYS A CA 1
ATOM 1594 C C . CYS A 1 214 ? -14.344 87.709 21.710 1.00 32.14 214 CYS A C 1
ATOM 1595 O O . CYS A 1 214 ? -13.597 88.218 20.884 1.00 32.25 214 CYS A O 1
ATOM 1598 N N . PRO A 1 215 ? -13.996 87.556 22.997 1.00 32.04 215 PRO A N 1
ATOM 1599 C CA . PRO A 1 215 ? -12.716 88.160 23.368 1.00 31.65 215 PRO A CA 1
ATOM 1600 C C . PRO A 1 215 ? -11.441 87.450 22.845 1.00 30.62 215 PRO A C 1
ATOM 1601 O O . PRO A 1 215 ? -10.417 88.096 22.682 1.00 30.85 215 PRO A O 1
ATOM 1605 N N A GLN A 1 216 ? -11.502 86.141 22.620 0.50 29.50 216 GLN A N 1
ATOM 1606 N N B GLN A 1 216 ? -11.512 86.159 22.563 0.50 29.64 216 GLN A N 1
ATOM 1607 C CA A GLN A 1 216 ? -10.308 85.376 22.230 0.50 28.83 216 GLN A CA 1
ATOM 1608 C CA B GLN A 1 216 ? -10.298 85.436 22.193 0.50 29.04 216 GLN A CA 1
ATOM 1609 C C A GLN A 1 216 ? -10.422 84.791 20.828 0.50 28.57 216 GLN A C 1
ATOM 1610 C C B GLN A 1 216 ? -10.421 84.675 20.879 0.50 28.68 216 GLN A C 1
ATOM 1611 O O A GLN A 1 216 ? -11.520 84.662 20.290 0.50 28.85 216 GLN A O 1
ATOM 1612 O O B GLN A 1 216 ? -11.516 84.332 20.441 0.50 28.92 216 GLN A O 1
ATOM 1623 N N . ALA A 1 217 ? -9.281 84.428 20.248 1.00 28.50 217 ALA A N 1
ATOM 1624 C CA . ALA A 1 217 ? -9.248 83.764 18.945 1.00 28.65 217 ALA A CA 1
ATOM 1625 C C . ALA A 1 217 ? -7.922 83.008 18.886 1.00 29.28 217 ALA A C 1
ATOM 1626 O O . ALA A 1 217 ? -6.853 83.602 19.061 1.00 28.52 217 ALA A O 1
ATOM 1628 N N . SER A 1 218 ? -8.029 81.693 18.698 1.00 28.73 218 SER A N 1
ATOM 1629 C CA . SER A 1 218 ? -6.959 80.718 18.950 1.00 29.90 218 SER A CA 1
ATOM 1630 C C . SER A 1 218 ? -6.817 79.888 17.678 1.00 30.26 218 SER A C 1
ATOM 1631 O O . SER A 1 218 ? -7.800 79.294 17.221 1.00 31.74 218 SER A O 1
ATOM 1634 N N . ILE A 1 219 ? -5.637 79.866 17.066 1.00 30.15 219 ILE A N 1
ATOM 1635 C CA . ILE A 1 219 ? -5.383 78.860 16.050 1.00 30.27 219 ILE A CA 1
ATOM 1636 C C . ILE A 1 219 ? -4.072 78.178 16.363 1.00 29.50 219 ILE A C 1
ATOM 1637 O O . ILE A 1 219 ? -3.416 78.470 17.371 1.00 28.76 219 ILE A O 1
ATOM 1642 N N . GLY A 1 220 ? -3.698 77.239 15.513 1.00 29.75 220 GLY A N 1
ATOM 1643 C CA . GLY A 1 220 ? -2.341 76.745 15.554 1.00 30.39 220 GLY A CA 1
ATOM 1644 C C . GLY A 1 220 ? -2.190 75.278 15.269 1.00 29.82 220 GLY A C 1
ATOM 1645 O O . GLY A 1 220 ? -3.083 74.454 15.541 1.00 31.11 220 GLY A O 1
ATOM 1646 N N . SER A 1 221 ? -1.048 74.970 14.678 1.00 29.05 221 SER A N 1
ATOM 1647 C CA . SER A 1 221 ? -0.576 73.625 14.502 1.00 26.71 221 SER A CA 1
ATOM 1648 C C . SER A 1 221 ? 0.923 73.844 14.531 1.00 26.09 221 SER A C 1
ATOM 1649 O O . SER A 1 221 ? 1.402 74.968 14.379 1.00 25.53 221 SER A O 1
ATOM 1652 N N . THR A 1 222 ? 1.673 72.773 14.729 1.00 24.65 222 THR A N 1
ATOM 1653 C CA . THR A 1 222 ? 3.113 72.899 14.788 1.00 23.92 222 THR A CA 1
ATOM 1654 C C . THR A 1 222 ? 3.727 73.456 13.507 1.00 25.43 222 THR A C 1
ATOM 1655 O O . THR A 1 222 ? 4.576 74.347 13.540 1.00 25.72 222 THR A O 1
ATOM 1659 N N . PRO A 1 223 ? 3.256 72.990 12.357 1.00 26.22 223 PRO A N 1
ATOM 1660 C CA . PRO A 1 223 ? 3.828 73.595 11.153 1.00 27.32 223 PRO A CA 1
ATOM 1661 C C . PRO A 1 223 ? 3.580 75.100 11.060 1.00 27.88 223 PRO A C 1
ATOM 1662 O O . PRO A 1 223 ? 4.490 75.865 10.734 1.00 28.91 223 PRO A O 1
ATOM 1666 N N . SER A 1 224 ? 2.371 75.554 11.361 1.00 27.77 224 SER A N 1
ATOM 1667 C CA . SER A 1 224 ? 2.123 76.950 11.149 1.00 28.91 224 SER A CA 1
ATOM 1668 C C . SER A 1 224 ? 2.779 77.823 12.212 1.00 28.15 224 SER A C 1
ATOM 1669 O O . SER A 1 224 ? 3.205 78.922 11.913 1.00 29.25 224 SER A O 1
ATOM 1672 N N . CYS A 1 225 ? 2.897 77.326 13.436 1.00 27.38 225 CYS A N 1
ATOM 1673 C CA . CYS A 1 225 ? 3.517 78.118 14.486 1.00 26.19 225 CYS A CA 1
ATOM 1674 C C . CYS A 1 225 ? 5.043 78.029 14.492 1.00 27.16 225 CYS A C 1
ATOM 1675 O O . CYS A 1 225 ? 5.689 78.835 15.163 1.00 26.93 225 CYS A O 1
ATOM 1678 N N . SER A 1 226 ? 5.614 77.089 13.727 1.00 26.98 226 SER A N 1
ATOM 1679 C CA . SER A 1 226 ? 7.064 77.039 13.519 1.00 28.76 226 SER A CA 1
ATOM 1680 C C . SER A 1 226 ? 7.545 78.103 12.523 1.00 30.61 226 SER A C 1
ATOM 1681 O O . SER A 1 226 ? 8.710 78.514 12.573 1.00 31.72 226 SER A O 1
ATOM 1684 N N . HIS A 1 227 ? 6.650 78.532 11.628 1.00 31.31 227 HIS A N 1
ATOM 1685 C CA . HIS A 1 227 ? 6.923 79.629 10.689 1.00 33.00 227 HIS A CA 1
ATOM 1686 C C . HIS A 1 227 ? 5.765 80.600 10.643 1.00 33.15 227 HIS A C 1
ATOM 1687 O O . HIS A 1 227 ? 5.060 80.701 9.629 1.00 33.77 227 HIS A O 1
ATOM 1694 N N . PRO A 1 228 ? 5.576 81.348 11.736 1.00 32.52 228 PRO A N 1
ATOM 1695 C CA . PRO A 1 228 ? 4.372 82.153 11.872 1.00 32.09 228 PRO A CA 1
ATOM 1696 C C . PRO A 1 228 ? 4.315 83.296 10.869 1.00 34.12 228 PRO A C 1
ATOM 1697 O O . PRO A 1 228 ? 5.331 83.691 10.295 1.00 35.15 228 PRO A O 1
ATOM 1701 N N . ILE A 1 229 ? 3.115 83.803 10.627 1.00 34.35 229 ILE A N 1
ATOM 1702 C CA . ILE A 1 229 ? 2.948 84.919 9.718 1.00 35.78 229 ILE A CA 1
ATOM 1703 C C . ILE A 1 229 ? 2.515 86.129 10.540 1.00 35.96 229 ILE A C 1
ATOM 1704 O O . ILE A 1 229 ? 1.992 85.973 11.640 1.00 34.56 229 ILE A O 1
ATOM 1709 N N . PRO A 1 230 ? 2.736 87.343 10.018 1.00 37.43 230 PRO A N 1
ATOM 1710 C CA . PRO A 1 230 ? 2.397 88.508 10.842 1.00 37.40 230 PRO A CA 1
ATOM 1711 C C . PRO A 1 230 ? 0.893 88.626 11.143 1.00 36.64 230 PRO A C 1
ATOM 1712 O O . PRO A 1 230 ? 0.512 89.180 12.176 1.00 36.40 230 PRO A O 1
ATOM 1716 N N . GLU A 1 231 ? 0.047 88.086 10.272 1.00 36.99 231 GLU A N 1
ATOM 1717 C CA . GLU A 1 231 ? -1.395 88.156 10.488 1.00 37.08 231 GLU A CA 1
ATOM 1718 C C . GLU A 1 231 ? -1.808 87.522 11.811 1.00 35.93 231 GLU A C 1
ATOM 1719 O O . GLU A 1 231 ? -2.844 87.874 12.381 1.00 35.73 231 GLU A O 1
ATOM 1725 N N . MET A 1 232 ? -0.992 86.594 12.304 1.00 35.30 232 MET A N 1
ATOM 1726 C CA . MET A 1 232 ? -1.269 85.910 13.569 1.00 34.34 232 MET A CA 1
ATOM 1727 C C . MET A 1 232 ? -1.251 86.822 14.775 1.00 33.85 232 MET A C 1
ATOM 1728 O O . MET A 1 232 ? -1.817 86.492 15.821 1.00 33.05 232 MET A O 1
ATOM 1733 N N . SER A 1 233 ? -0.602 87.972 14.642 1.00 34.99 233 SER A N 1
ATOM 1734 C CA . SER A 1 233 ? -0.527 88.907 15.758 1.00 35.04 233 SER A CA 1
ATOM 1735 C C . SER A 1 233 ? -1.897 89.520 16.048 1.00 34.92 233 SER A C 1
ATOM 1736 O O . SER A 1 233 ? -2.093 90.140 17.089 1.00 34.81 233 SER A O 1
ATOM 1739 N N . GLN A 1 234 ? -2.846 89.325 15.134 1.00 35.26 234 GLN A N 1
ATOM 1740 C CA . GLN A 1 234 ? -4.210 89.842 15.314 1.00 35.46 234 GLN A CA 1
ATOM 1741 C C . GLN A 1 234 ? -5.085 88.854 16.077 1.00 34.17 234 GLN A C 1
ATOM 1742 O O . GLN A 1 234 ? -6.226 89.168 16.425 1.00 33.92 234 GLN A O 1
ATOM 1748 N N . LEU A 1 235 ? -4.545 87.663 16.343 1.00 32.02 235 LEU A N 1
ATOM 1749 C CA . LEU A 1 235 ? -5.234 86.672 17.169 1.00 30.36 235 LEU A CA 1
ATOM 1750 C C . LEU A 1 235 ? -4.878 86.920 18.627 1.00 29.07 235 LEU A C 1
ATOM 1751 O O . LEU A 1 235 ? -4.135 87.846 18.929 1.00 29.24 235 LEU A O 1
ATOM 1756 N N . THR A 1 236 ? -5.395 86.106 19.544 1.00 27.88 236 THR A N 1
ATOM 1757 C CA . THR A 1 236 ? -5.037 86.287 20.960 1.00 27.71 236 THR A CA 1
ATOM 1758 C C . THR A 1 236 ? -4.166 85.143 21.471 1.00 27.35 236 THR A C 1
ATOM 1759 O O . THR A 1 236 ? -3.508 85.274 22.507 1.00 26.54 236 THR A O 1
ATOM 1763 N N . GLU A 1 237 ? -4.173 84.020 20.756 1.00 26.54 237 GLU A N 1
ATOM 1764 C CA . GLU A 1 237 ? -3.528 82.808 21.259 1.00 26.42 237 GLU A CA 1
ATOM 1765 C C . GLU A 1 237 ? -3.204 81.817 20.151 1.00 25.91 237 GLU A C 1
ATOM 1766 O O . GLU A 1 237 ? -3.893 81.754 19.117 1.00 25.94 237 GLU A O 1
ATOM 1772 N N . LEU A 1 238 ? -2.117 81.075 20.351 1.00 25.08 238 LEU A N 1
ATOM 1773 C CA . LEU A 1 238 ? -1.714 80.015 19.445 1.00 24.38 238 LEU A CA 1
ATOM 1774 C C . LEU A 1 238 ? -1.613 78.749 20.276 1.00 23.59 238 LEU A C 1
ATOM 1775 O O . LEU A 1 238 ? -1.196 78.801 21.436 1.00 22.58 238 LEU A O 1
ATOM 1780 N N . HIS A 1 239 ? -1.973 77.621 19.686 1.00 23.20 239 HIS A N 1
ATOM 1781 C CA . HIS A 1 239 ? -2.023 76.368 20.453 1.00 23.44 239 HIS A CA 1
ATOM 1782 C C . HIS A 1 239 ? -1.352 75.175 19.767 1.00 22.57 239 HIS A C 1
ATOM 1783 O O . HIS A 1 239 ? -1.937 74.101 19.693 1.00 23.83 239 HIS A O 1
ATOM 1790 N N . PRO A 1 240 ? -0.105 75.336 19.302 1.00 22.25 240 PRO A N 1
ATOM 1791 C CA . PRO A 1 240 ? 0.602 74.141 18.808 1.00 22.13 240 PRO A CA 1
ATOM 1792 C C . PRO A 1 240 ? 0.973 73.207 19.960 1.00 21.99 240 PRO A C 1
ATOM 1793 O O . PRO A 1 240 ? 0.901 73.626 21.120 1.00 21.99 240 PRO A O 1
ATOM 1797 N N . GLY A 1 241 ? 1.384 71.974 19.654 1.00 21.79 241 GLY A N 1
ATOM 1798 C CA . GLY A 1 241 ? 1.849 71.054 20.717 1.00 22.35 241 GLY A CA 1
ATOM 1799 C C . GLY A 1 241 ? 3.042 70.185 20.332 1.00 22.69 241 GLY A C 1
ATOM 1800 O O . GLY A 1 241 ? 3.959 69.985 21.140 1.00 24.29 241 GLY A O 1
ATOM 1801 N N . ASN A 1 242 ? 3.042 69.658 19.115 1.00 21.64 242 ASN A N 1
ATOM 1802 C CA . ASN A 1 242 ? 4.075 68.674 18.703 1.00 21.66 242 ASN A CA 1
ATOM 1803 C C . ASN A 1 242 ? 5.506 69.239 18.790 1.00 21.83 242 ASN A C 1
ATOM 1804 O O . ASN A 1 242 ? 6.476 68.513 19.053 1.00 21.85 242 ASN A O 1
ATOM 1809 N N . TYR A 1 243 ? 5.622 70.542 18.564 1.00 21.20 243 TYR A N 1
ATOM 1810 C CA . TYR A 1 243 ? 6.913 71.237 18.514 1.00 21.98 243 TYR A CA 1
ATOM 1811 C C . TYR A 1 243 ? 7.807 70.992 19.719 1.00 21.55 243 TYR A C 1
ATOM 1812 O O . TYR A 1 243 ? 8.999 71.196 19.644 1.00 22.55 243 TYR A O 1
ATOM 1821 N N . ILE A 1 244 ? 7.245 70.611 20.856 1.00 21.55 244 ILE A N 1
ATOM 1822 C CA . ILE A 1 244 ? 8.103 70.432 22.012 1.00 21.81 244 ILE A CA 1
ATOM 1823 C C . ILE A 1 244 ? 9.112 69.322 21.729 1.00 21.99 244 ILE A C 1
ATOM 1824 O O . ILE A 1 244 ? 10.256 69.384 22.208 1.00 21.45 244 ILE A O 1
ATOM 1829 N N . PHE A 1 245 ? 8.695 68.323 20.943 1.00 19.87 245 PHE A N 1
ATOM 1830 C CA . PHE A 1 245 ? 9.582 67.217 20.560 1.00 21.52 245 PHE A CA 1
ATOM 1831 C C . PHE A 1 245 ? 9.986 67.271 19.081 1.00 21.67 245 PHE A C 1
ATOM 1832 O O . PHE A 1 245 ? 11.102 66.892 18.732 1.00 23.05 245 PHE A O 1
ATOM 1840 N N . TYR A 1 246 ? 9.076 67.721 18.216 1.00 21.67 246 TYR A N 1
ATOM 1841 C CA . TYR A 1 246 ? 9.206 67.481 16.763 1.00 21.92 246 TYR A CA 1
ATOM 1842 C C . TYR A 1 246 ? 9.472 66.000 16.399 1.00 22.44 246 TYR A C 1
ATOM 1843 O O . TYR A 1 246 ? 9.444 65.117 17.261 1.00 22.16 246 TYR A O 1
ATOM 1852 N N . ASP A 1 247 ? 9.722 65.718 15.119 1.00 21.56 247 ASP A N 1
ATOM 1853 C CA . ASP A 1 247 ? 9.854 64.335 14.673 1.00 23.74 247 ASP A CA 1
ATOM 1854 C C . ASP A 1 247 ? 10.253 64.331 13.197 1.00 24.56 247 ASP A C 1
ATOM 1855 O O . ASP A 1 247 ? 10.545 65.393 12.601 1.00 26.04 247 ASP A O 1
ATOM 1860 N N . LEU A 1 248 ? 10.290 63.156 12.596 1.00 25.66 248 LEU A N 1
ATOM 1861 C CA . LEU A 1 248 ? 10.770 63.068 11.221 1.00 26.99 248 LEU A CA 1
ATOM 1862 C C . LEU A 1 248 ? 9.769 63.721 10.281 1.00 28.02 248 LEU A C 1
ATOM 1863 O O . LEU A 1 248 ? 10.132 64.390 9.300 1.00 28.50 248 LEU A O 1
ATOM 1868 N N . GLN A 1 249 ? 8.488 63.539 10.567 1.00 27.35 249 GLN A N 1
ATOM 1869 C CA . GLN A 1 249 ? 7.496 64.108 9.674 1.00 28.96 249 GLN A CA 1
ATOM 1870 C C . GLN A 1 249 ? 7.656 65.632 9.640 1.00 28.78 249 GLN A C 1
ATOM 1871 O O . GLN A 1 249 ? 7.667 66.232 8.579 1.00 29.54 249 GLN A O 1
ATOM 1877 N N . GLN A 1 250 ? 7.806 66.260 10.806 1.00 27.83 250 GLN A N 1
ATOM 1878 C CA . GLN A 1 250 ? 7.968 67.716 10.832 1.00 28.37 250 GLN A CA 1
ATOM 1879 C C . GLN A 1 250 ? 9.250 68.140 10.123 1.00 29.86 250 GLN A C 1
ATOM 1880 O O . GLN A 1 250 ? 9.312 69.212 9.501 1.00 30.94 250 GLN A O 1
ATOM 1886 N N . THR A 1 251 ? 10.284 67.313 10.236 1.00 30.22 251 THR A N 1
ATOM 1887 C CA . THR A 1 251 ? 11.544 67.605 9.565 1.00 31.94 251 THR A CA 1
ATOM 1888 C C . THR A 1 251 ? 11.296 67.586 8.071 1.00 33.83 251 THR A C 1
ATOM 1889 O O . THR A 1 251 ? 11.729 68.497 7.361 1.00 35.03 251 THR A O 1
ATOM 1893 N N . GLN A 1 252 ? 10.606 66.549 7.587 1.00 34.11 252 GLN A N 1
ATOM 1894 C CA . GLN A 1 252 ? 10.262 66.450 6.147 1.00 36.39 252 GLN A CA 1
ATOM 1895 C C . GLN A 1 252 ? 9.334 67.580 5.699 1.00 37.00 252 GLN A C 1
ATOM 1896 O O . GLN A 1 252 ? 9.423 68.055 4.567 1.00 37.91 252 GLN A O 1
ATOM 1902 N N . LEU A 1 253 ? 8.431 67.999 6.582 1.00 35.44 253 LEU A N 1
ATOM 1903 C CA . LEU A 1 253 ? 7.552 69.127 6.279 1.00 36.02 253 LEU A CA 1
ATOM 1904 C C . LEU A 1 253 ? 8.278 70.473 6.174 1.00 36.47 253 LEU A C 1
ATOM 1905 O O . LEU A 1 253 ? 7.724 71.425 5.652 1.00 37.14 253 LEU A O 1
ATOM 1910 N N . GLY A 1 254 ? 9.499 70.555 6.699 1.00 36.22 254 GLY A N 1
ATOM 1911 C CA . GLY A 1 254 ? 10.212 71.825 6.771 1.00 36.55 254 GLY A CA 1
ATOM 1912 C C . GLY A 1 254 ? 9.890 72.670 8.000 1.00 35.03 254 GLY A C 1
ATOM 1913 O O . GLY A 1 254 ? 10.319 73.817 8.088 1.00 35.37 254 GLY A O 1
ATOM 1914 N N . SER A 1 255 ? 9.136 72.110 8.947 1.00 32.61 255 SER A N 1
ATOM 1915 C CA . SER A 1 255 ? 8.798 72.803 10.196 1.00 31.45 255 SER A CA 1
ATOM 1916 C C . SER A 1 255 ? 10.029 73.010 11.053 1.00 30.99 255 SER A C 1
ATOM 1917 O O . SER A 1 255 ? 10.083 73.939 11.837 1.00 30.70 255 SER A O 1
ATOM 1920 N N . CYS A 1 256 ? 10.989 72.097 10.953 1.00 30.98 256 CYS A N 1
ATOM 1921 C CA . CYS A 1 256 ? 12.127 72.108 11.844 1.00 31.04 256 CYS A CA 1
ATOM 1922 C C . CYS A 1 256 ? 13.324 71.524 11.131 1.00 32.72 256 CYS A C 1
ATOM 1923 O O . CYS A 1 256 ? 13.199 71.016 10.015 1.00 33.65 256 CYS A O 1
ATOM 1926 N N . GLN A 1 257 ? 14.474 71.610 11.790 1.00 32.97 257 GLN A N 1
ATOM 1927 C CA . GLN A 1 257 ? 15.720 71.017 11.320 1.00 34.84 257 GLN A CA 1
ATOM 1928 C C . GLN A 1 257 ? 15.941 69.749 12.115 1.00 33.07 257 GLN A C 1
ATOM 1929 O O . GLN A 1 257 ? 15.356 69.584 13.196 1.00 31.29 257 GLN A O 1
ATOM 1935 N N . PRO A 1 258 ? 16.786 68.840 11.604 1.00 33.96 258 PRO A N 1
ATOM 1936 C CA . PRO A 1 258 ? 17.012 67.595 12.355 1.00 32.59 258 PRO A CA 1
ATOM 1937 C C . PRO A 1 258 ? 17.450 67.837 13.797 1.00 31.68 258 PRO A C 1
ATOM 1938 O O . PRO A 1 258 ? 17.114 67.053 14.692 1.00 29.59 258 PRO A O 1
ATOM 1942 N N . GLN A 1 259 ? 18.202 68.909 14.015 1.00 32.31 259 GLN A N 1
ATOM 1943 C CA . GLN A 1 259 ? 18.696 69.249 15.348 1.00 33.21 259 GLN A CA 1
ATOM 1944 C C . GLN A 1 259 ? 17.580 69.655 16.309 1.00 30.92 259 GLN A C 1
ATOM 1945 O O . GLN A 1 259 ? 17.790 69.700 17.511 1.00 31.38 259 GLN A O 1
ATOM 1951 N N . ASP A 1 260 ? 16.395 69.955 15.790 1.00 29.81 260 ASP A N 1
ATOM 1952 C CA . ASP A 1 260 ? 15.265 70.331 16.656 1.00 27.80 260 ASP A CA 1
ATOM 1953 C C . ASP A 1 260 ? 14.457 69.146 17.207 1.00 26.32 260 ASP A C 1
ATOM 1954 O O . ASP A 1 260 ? 13.556 69.322 18.045 1.00 25.10 260 ASP A O 1
ATOM 1959 N N . VAL A 1 261 ? 14.767 67.942 16.732 1.00 25.73 261 VAL A N 1
ATOM 1960 C CA . VAL A 1 261 ? 14.024 66.746 17.139 1.00 24.99 261 VAL A CA 1
ATOM 1961 C C . VAL A 1 261 ? 14.601 66.188 18.442 1.00 24.88 261 VAL A C 1
ATOM 1962 O O . VAL A 1 261 ? 15.737 65.672 18.467 1.00 26.10 261 VAL A O 1
ATOM 1966 N N . ALA A 1 262 ? 13.824 66.319 19.517 1.00 23.97 262 ALA A N 1
ATOM 1967 C CA . ALA A 1 262 ? 14.241 65.922 20.852 1.00 24.83 262 ALA A CA 1
ATOM 1968 C C . ALA A 1 262 ? 14.066 64.431 21.080 1.00 24.30 262 ALA A C 1
ATOM 1969 O O . ALA A 1 262 ? 14.701 63.857 21.955 1.00 24.30 262 ALA A O 1
ATOM 1971 N N . ILE A 1 263 ? 13.186 63.810 20.294 1.00 23.44 263 ILE A N 1
ATOM 1972 C CA . ILE A 1 263 ? 12.765 62.428 20.574 1.00 22.34 263 ILE A CA 1
ATOM 1973 C C . ILE A 1 263 ? 13.546 61.388 19.770 1.00 23.33 263 ILE A C 1
ATOM 1974 O O . ILE A 1 263 ? 13.818 61.582 18.576 1.00 23.53 263 ILE A O 1
ATOM 1979 N N . ARG A 1 264 ? 13.918 60.283 20.423 1.00 23.02 264 ARG A N 1
ATOM 1980 C CA . ARG A 1 264 ? 14.422 59.122 19.694 1.00 23.95 264 ARG A CA 1
ATOM 1981 C C . ARG A 1 264 ? 13.774 57.892 20.276 1.00 23.61 264 ARG A C 1
ATOM 1982 O O . ARG A 1 264 ? 13.237 57.933 21.382 1.00 23.83 264 ARG A O 1
ATOM 1990 N N . VAL A 1 265 ? 13.858 56.786 19.546 1.00 23.28 265 VAL A N 1
ATOM 1991 C CA . VAL A 1 265 ? 13.677 55.504 20.174 1.00 23.24 265 VAL A CA 1
ATOM 1992 C C . VAL A 1 265 ? 14.989 54.766 20.043 1.00 23.81 265 VAL A C 1
ATOM 1993 O O . VAL A 1 265 ? 15.446 54.512 18.925 1.00 24.76 265 VAL A O 1
ATOM 1997 N N . LEU A 1 266 ? 15.603 54.463 21.174 1.00 23.60 266 LEU A N 1
ATOM 1998 C CA . LEU A 1 266 ? 16.869 53.745 21.181 1.00 26.10 266 LEU A CA 1
ATOM 1999 C C . LEU A 1 266 ? 16.571 52.276 21.006 1.00 25.30 266 LEU A C 1
ATOM 2000 O O . LEU A 1 266 ? 15.606 51.759 21.576 1.00 26.16 266 LEU A O 1
ATOM 2005 N N . THR A 1 267 ? 17.377 51.602 20.208 1.00 26.56 267 THR A N 1
ATOM 2006 C CA . THR A 1 267 ? 17.144 50.196 19.936 1.00 26.56 267 THR A CA 1
ATOM 2007 C C . THR A 1 267 ? 18.498 49.519 19.825 1.00 28.47 267 THR A C 1
ATOM 2008 O O . THR A 1 267 ? 19.484 50.130 19.365 1.00 29.76 267 THR A O 1
ATOM 2012 N N . ARG A 1 268 ? 18.554 48.265 20.239 1.00 29.18 268 ARG A N 1
ATOM 2013 C CA . ARG A 1 268 ? 19.792 47.483 20.147 1.00 31.31 268 ARG A CA 1
ATOM 2014 C C . ARG A 1 268 ? 19.766 46.561 18.962 1.00 31.90 268 ARG A C 1
ATOM 2015 O O . ARG A 1 268 ? 18.738 45.946 18.671 1.00 32.31 268 ARG A O 1
ATOM 2023 N N . VAL A 1 269 ? 20.908 46.433 18.303 1.00 32.61 269 VAL A N 1
ATOM 2024 C CA . VAL A 1 269 ? 21.077 45.390 17.306 1.00 32.88 269 VAL A CA 1
ATOM 2025 C C . VAL A 1 269 ? 21.100 44.074 18.070 1.00 33.74 269 VAL A C 1
ATOM 2026 O O . VAL A 1 269 ? 21.914 43.887 18.983 1.00 33.88 269 VAL A O 1
ATOM 2030 N N . ILE A 1 270 ? 20.190 43.171 17.729 1.00 33.52 270 ILE A N 1
ATOM 2031 C CA . ILE A 1 270 ? 20.112 41.912 18.454 1.00 34.94 270 ILE A CA 1
ATOM 2032 C C . ILE A 1 270 ? 20.480 40.718 17.592 1.00 36.83 270 ILE A C 1
ATOM 2033 O O . ILE A 1 270 ? 20.610 39.610 18.093 1.00 37.72 270 ILE A O 1
ATOM 2038 N N . GLY A 1 271 ? 20.644 40.944 16.293 1.00 38.69 271 GLY A N 1
ATOM 2039 C CA . GLY A 1 271 ? 21.031 39.876 15.399 1.00 41.71 271 GLY A CA 1
ATOM 2040 C C . GLY A 1 271 ? 21.517 40.383 14.059 1.00 43.90 271 GLY A C 1
ATOM 2041 O O . GLY A 1 271 ? 21.169 41.488 13.634 1.00 42.92 271 GLY A O 1
ATOM 2042 N N . HIS A 1 272 ? 22.350 39.565 13.420 1.00 46.30 272 HIS A N 1
ATOM 2043 C CA . HIS A 1 272 ? 22.741 39.748 12.032 1.00 49.52 272 HIS A CA 1
ATOM 2044 C C . HIS A 1 272 ? 22.217 38.556 11.239 1.00 51.28 272 HIS A C 1
ATOM 2045 O O . HIS A 1 272 ? 22.343 37.403 11.660 1.00 51.34 272 HIS A O 1
ATOM 2052 N N . TYR A 1 273 ? 21.625 38.836 10.090 1.00 53.03 273 TYR A N 1
ATOM 2053 C CA . TYR A 1 273 ? 21.202 37.769 9.214 1.00 55.60 273 TYR A CA 1
ATOM 2054 C C . TYR A 1 273 ? 21.780 38.014 7.830 1.00 57.84 273 TYR A C 1
ATOM 2055 O O . TYR A 1 273 ? 21.160 38.656 6.979 1.00 57.97 273 TYR A O 1
ATOM 2064 N N . ALA A 1 274 ? 22.999 37.507 7.645 1.00 59.78 274 ALA A N 1
ATOM 2065 C CA . ALA A 1 274 ? 23.810 37.783 6.462 1.00 62.21 274 ALA A CA 1
ATOM 2066 C C . ALA A 1 274 ? 23.154 37.244 5.209 1.00 64.32 274 ALA A C 1
ATOM 2067 O O . ALA A 1 274 ? 23.257 37.844 4.136 1.00 65.72 274 ALA A O 1
ATOM 2069 N N . HIS A 1 275 ? 22.484 36.103 5.354 1.00 65.06 275 HIS A N 1
ATOM 2070 C CA . HIS A 1 275 ? 21.830 35.437 4.228 1.00 67.31 275 HIS A CA 1
ATOM 2071 C C . HIS A 1 275 ? 20.710 36.304 3.649 1.00 66.93 275 HIS A C 1
ATOM 2072 O O . HIS A 1 275 ? 20.167 36.007 2.579 1.00 68.53 275 HIS A O 1
ATOM 2079 N N . ARG A 1 276 ? 20.381 37.383 4.361 1.00 64.82 276 ARG A N 1
ATOM 2080 C CA . ARG A 1 276 ? 19.367 38.341 3.918 1.00 64.19 276 ARG A CA 1
ATOM 2081 C C . ARG A 1 276 ? 19.875 39.795 3.955 1.00 62.65 276 ARG A C 1
ATOM 2082 O O . ARG A 1 276 ? 19.164 40.719 3.550 1.00 62.11 276 ARG A O 1
ATOM 2090 N N . GLY A 1 277 ? 21.096 39.992 4.453 1.00 61.52 277 GLY A N 1
ATOM 2091 C CA . GLY A 1 277 ? 21.706 41.329 4.525 1.00 59.67 277 GLY A CA 1
ATOM 2092 C C . GLY A 1 277 ? 21.061 42.261 5.540 1.00 56.58 277 GLY A C 1
ATOM 2093 O O . GLY A 1 277 ? 21.127 43.485 5.401 1.00 56.24 277 GLY A O 1
ATOM 2094 N N . GLN A 1 278 ? 20.452 41.692 6.577 1.00 54.00 278 GLN A N 1
ATOM 2095 C CA . GLN A 1 278 ? 19.638 42.486 7.503 1.00 50.98 278 GLN A CA 1
ATOM 2096 C C . GLN A 1 278 ? 20.169 42.514 8.935 1.00 48.56 278 GLN A C 1
ATOM 2097 O O . GLN A 1 278 ? 20.720 41.521 9.416 1.00 49.11 278 GLN A O 1
ATOM 2103 N N . LEU A 1 279 ? 20.005 43.657 9.603 1.00 45.81 279 LEU A N 1
ATOM 2104 C CA . LEU A 1 279 ? 20.177 43.729 11.056 1.00 43.35 279 LEU A CA 1
ATOM 2105 C C . LEU A 1 279 ? 18.821 43.532 11.710 1.00 41.39 279 LEU A C 1
ATOM 2106 O O . LEU A 1 279 ? 17.815 44.038 11.223 1.00 40.84 279 LEU A O 1
ATOM 2111 N N . LEU A 1 280 ? 18.798 42.792 12.809 1.00 39.59 280 LEU A N 1
ATOM 2112 C CA . LEU A 1 280 ? 17.595 42.636 13.596 1.00 37.88 280 LEU A CA 1
ATOM 2113 C C . LEU A 1 280 ? 17.760 43.566 14.777 1.00 35.80 280 LEU A C 1
ATOM 2114 O O . LEU A 1 280 ? 18.797 43.505 15.446 1.00 35.58 280 LEU A O 1
ATOM 2119 N N . VAL A 1 281 ? 16.768 44.428 15.022 1.00 33.74 281 VAL A N 1
ATOM 2120 C CA . VAL A 1 281 ? 16.796 45.327 16.168 1.00 31.49 281 VAL A CA 1
ATOM 2121 C C . VAL A 1 281 ? 15.632 45.021 17.116 1.00 30.28 281 VAL A C 1
ATOM 2122 O O . VAL A 1 281 ? 14.644 44.396 16.728 1.00 29.87 281 VAL A O 1
ATOM 2126 N N . ASP A 1 282 ? 15.741 45.449 18.362 1.00 28.76 282 ASP A N 1
ATOM 2127 C CA . ASP A 1 282 ? 14.683 45.137 19.304 1.00 28.75 282 ASP A CA 1
ATOM 2128 C C . ASP A 1 282 ? 13.547 46.166 19.369 1.00 27.59 282 ASP A C 1
ATOM 2129 O O . ASP A 1 282 ? 12.809 46.194 20.334 1.00 27.79 282 ASP A O 1
ATOM 2134 N N . CYS A 1 283 ? 13.399 46.994 18.341 1.00 27.44 283 CYS A N 1
ATOM 2135 C CA . CYS A 1 283 ? 12.280 47.937 18.291 1.00 25.99 283 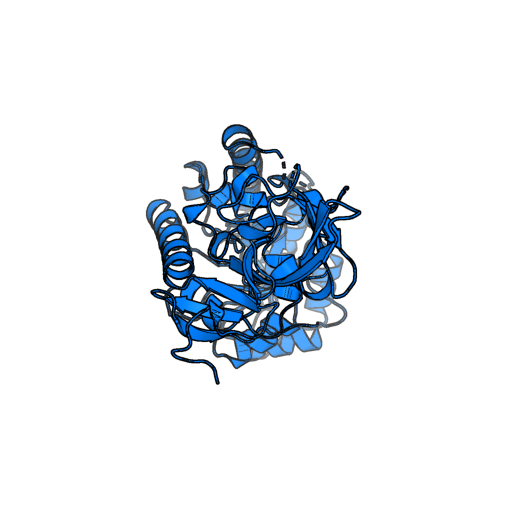CYS A CA 1
ATOM 2136 C C . CYS A 1 283 ? 11.300 47.493 17.207 1.00 26.30 283 CYS A C 1
ATOM 2137 O O . CYS A 1 283 ? 11.614 47.564 16.014 1.00 27.18 283 CYS A O 1
ATOM 2140 N N . GLY A 1 284 ? 10.139 47.010 17.637 1.00 25.12 284 GLY A N 1
ATOM 2141 C CA . GLY A 1 284 ? 9.022 46.667 16.753 1.00 25.50 284 GLY A CA 1
ATOM 2142 C C . GLY A 1 284 ? 7.966 47.767 16.753 1.00 24.01 284 GLY A C 1
ATOM 2143 O O . GLY A 1 284 ? 8.210 48.863 17.264 1.00 23.85 284 GLY A O 1
ATOM 2144 N N . TRP A 1 285 ? 6.795 47.515 16.170 1.00 24.58 285 TRP A N 1
ATOM 2145 C CA . TRP A 1 285 ? 5.761 48.561 16.189 1.00 24.12 285 TRP A CA 1
ATOM 2146 C C . TRP A 1 285 ? 5.253 48.825 17.592 1.00 23.33 285 TRP A C 1
ATOM 2147 O O . TRP A 1 285 ? 4.685 49.874 17.832 1.00 22.69 285 TRP A O 1
ATOM 2158 N N . ALA A 1 286 ? 5.443 47.890 18.523 1.00 22.84 286 ALA A N 1
ATOM 2159 C CA . ALA A 1 286 ? 4.990 48.157 19.910 1.00 23.38 286 ALA A CA 1
ATOM 2160 C C . ALA A 1 286 ? 5.711 49.352 20.528 1.00 22.92 286 ALA A C 1
ATOM 2161 O O . ALA A 1 286 ? 5.190 50.014 21.438 1.00 22.76 286 ALA A O 1
ATOM 2163 N N . ALA A 1 287 ? 6.920 49.600 20.054 1.00 23.92 287 ALA A N 1
ATOM 2164 C CA . ALA A 1 287 ? 7.716 50.722 20.554 1.00 23.04 287 ALA A CA 1
ATOM 2165 C C . ALA A 1 287 ? 7.681 51.940 19.640 1.00 23.47 287 ALA A C 1
ATOM 2166 O O . ALA A 1 287 ? 8.137 53.016 20.022 1.00 23.26 287 ALA A O 1
ATOM 2168 N N . LEU A 1 288 ? 7.165 51.771 18.432 1.00 23.74 288 LEU A N 1
ATOM 2169 C CA . LEU A 1 288 ? 7.277 52.815 17.429 1.00 23.98 288 LEU A CA 1
ATOM 2170 C C . LEU A 1 288 ? 5.955 53.308 16.850 1.00 23.63 288 LEU A C 1
ATOM 2171 O O . LEU A 1 288 ? 5.840 54.474 16.467 1.00 24.62 288 LEU A O 1
ATOM 2176 N N . SER A 1 289 ? 4.970 52.412 16.778 1.00 23.73 289 SER A N 1
ATOM 2177 C CA . SER A 1 289 ? 3.769 52.581 15.969 1.00 23.67 289 SER A CA 1
ATOM 2178 C C . SER A 1 289 ? 4.101 52.409 14.483 1.00 24.89 289 SER A C 1
ATOM 2179 O O . SER A 1 289 ? 5.272 52.383 14.097 1.00 25.40 289 SER A O 1
ATOM 2182 N N . LEU A 1 290 ? 3.062 52.274 13.666 1.00 24.88 290 LEU A N 1
ATOM 2183 C CA . LEU A 1 290 ? 3.218 52.191 12.208 1.00 25.73 290 LEU A CA 1
ATOM 2184 C C . LEU A 1 290 ? 3.013 53.549 11.502 1.00 26.15 290 LEU A C 1
ATOM 2185 O O . LEU A 1 290 ? 2.919 53.627 10.264 1.00 25.97 290 LEU A O 1
ATOM 2190 N N . HIS A 1 291 ? 2.980 54.627 12.269 1.00 25.62 291 HIS A N 1
ATOM 2191 C CA . HIS A 1 291 ? 2.868 55.934 11.633 1.00 27.44 291 HIS A CA 1
ATOM 2192 C C . HIS A 1 291 ? 4.032 56.166 10.666 1.00 28.65 291 HIS A C 1
ATOM 2193 O O . HIS A 1 291 ? 5.190 55.849 10.973 1.00 27.71 291 HIS A O 1
ATOM 2200 N N . GLY A 1 292 ? 3.713 56.688 9.484 1.00 30.57 292 GLY A N 1
ATOM 2201 C CA . GLY A 1 292 ? 4.724 56.866 8.455 1.00 33.27 292 GLY A CA 1
ATOM 2202 C C . GLY A 1 292 ? 4.724 55.764 7.390 1.00 36.10 292 GLY A C 1
ATOM 2203 O O . GLY A 1 292 ? 5.368 55.914 6.357 1.00 36.68 292 GLY A O 1
ATOM 2204 N N . ALA A 1 293 ? 4.003 54.667 7.627 1.00 37.20 293 ALA A N 1
ATOM 2205 C CA . ALA A 1 293 ? 4.040 53.527 6.692 1.00 41.16 293 ALA A CA 1
ATOM 2206 C C . ALA A 1 293 ? 3.038 53.665 5.549 1.00 43.85 293 ALA A C 1
ATOM 2207 O O . ALA A 1 293 ? 3.214 53.065 4.477 1.00 46.77 293 ALA A O 1
ATOM 2209 N N . GLY A 1 294 ? 1.993 54.454 5.776 1.00 44.77 294 GLY A N 1
ATOM 2210 C CA . GLY A 1 294 ? 0.968 54.693 4.762 1.00 47.46 294 GLY A CA 1
ATOM 2211 C C . GLY A 1 294 ? 1.223 55.969 3.987 1.00 48.61 294 GLY A C 1
ATOM 2212 O O . GLY A 1 294 ? 0.875 56.058 2.808 1.00 51.41 294 GLY A O 1
ATOM 2213 N N . GLY A 1 298 ? 6.044 51.992 2.803 1.00 50.11 298 GLY A N 1
ATOM 2214 C CA . GLY A 1 298 ? 5.854 51.084 3.948 1.00 49.29 298 GLY A CA 1
ATOM 2215 C C . GLY A 1 298 ? 6.718 51.434 5.151 1.00 47.10 298 GLY A C 1
ATOM 2216 O O . GLY A 1 298 ? 6.943 52.624 5.423 1.00 47.23 298 GLY A O 1
ATOM 2217 N N . PRO A 1 299 ? 7.233 50.411 5.872 1.00 46.20 299 PRO A N 1
ATOM 2218 C CA . PRO A 1 299 ? 7.913 50.607 7.163 1.00 43.90 299 PRO A CA 1
ATOM 2219 C C . PRO A 1 299 ? 9.111 51.554 7.079 1.00 42.87 299 PRO A C 1
ATOM 2220 O O . PRO A 1 299 ? 9.512 52.137 8.092 1.00 40.84 299 PRO A O 1
ATOM 2224 N N . GLN A 1 300 ? 9.673 51.702 5.882 1.00 43.23 300 GLN A N 1
ATOM 2225 C CA . GLN A 1 300 ? 10.826 52.575 5.687 1.00 42.77 300 GLN A CA 1
ATOM 2226 C C . GLN A 1 300 ? 10.469 53.980 6.133 1.00 41.05 300 GLN A C 1
ATOM 2227 O O . GLN A 1 300 ? 11.326 54.746 6.580 1.00 41.16 300 GLN A O 1
ATOM 2229 N N . GLY A 1 301 ? 9.189 54.310 6.018 1.00 39.83 301 GLY A N 1
ATOM 2230 C CA . GLY A 1 301 ? 8.713 55.639 6.342 1.00 37.87 301 GLY A CA 1
ATOM 2231 C C . GLY A 1 301 ? 8.498 55.900 7.824 1.00 35.32 301 GLY A C 1
ATOM 2232 O O . GLY A 1 301 ? 8.267 57.029 8.207 1.00 34.54 301 GLY A O 1
ATOM 2233 N N . CYS A 1 302 ? 8.599 54.870 8.655 1.00 33.67 302 CYS A N 1
ATOM 2234 C CA . CYS A 1 302 ? 8.262 55.008 10.068 1.00 32.14 302 CYS A CA 1
ATOM 2235 C C . CYS A 1 302 ? 9.386 55.625 10.895 1.00 31.09 302 CYS A C 1
ATOM 2236 O O . CYS A 1 302 ? 9.140 56.170 11.966 1.00 29.32 302 CYS A O 1
ATOM 2239 N N . ALA A 1 303 ? 10.626 55.483 10.424 1.00 32.03 303 ALA A N 1
ATOM 2240 C CA . ALA A 1 303 ? 11.760 56.032 11.157 1.00 31.73 303 ALA A CA 1
ATOM 2241 C C . ALA A 1 303 ? 13.006 56.055 10.313 1.00 33.08 303 ALA A C 1
ATOM 2242 O O . ALA A 1 303 ? 13.177 55.223 9.414 1.00 35.22 303 ALA A O 1
ATOM 2244 N N . ALA A 1 304 ? 13.875 57.011 10.606 1.00 32.28 304 ALA A N 1
ATOM 2245 C CA . ALA A 1 304 ? 15.223 57.029 10.060 1.00 33.56 304 ALA A CA 1
ATOM 2246 C C . ALA A 1 304 ? 16.194 56.638 11.171 1.00 33.08 304 ALA A C 1
ATOM 2247 O O . ALA A 1 304 ? 15.895 56.813 12.360 1.00 31.75 304 ALA A O 1
ATOM 2249 N N . ILE A 1 305 ? 17.362 56.125 10.798 1.00 33.75 305 ILE A N 1
ATOM 2250 C CA . ILE A 1 305 ? 18.397 55.851 11.796 1.00 33.31 305 ILE A CA 1
ATOM 2251 C C . ILE A 1 305 ? 19.322 57.064 11.900 1.00 33.85 305 ILE A C 1
ATOM 2252 O O . ILE A 1 305 ? 20.045 57.391 10.956 1.00 35.09 305 ILE A O 1
ATOM 2257 N N . ASP A 1 306 ? 19.293 57.722 13.053 1.00 33.49 306 ASP A N 1
ATOM 2258 C CA . ASP A 1 306 ? 20.065 58.940 13.304 1.00 34.28 306 ASP A CA 1
ATOM 2259 C C . ASP A 1 306 ? 21.563 58.728 13.033 1.00 36.67 306 ASP A C 1
ATOM 2260 O O . ASP A 1 306 ? 22.193 57.859 13.641 1.00 35.94 306 ASP A O 1
ATOM 2265 N N . GLY A 1 307 ? 22.124 59.514 12.113 1.00 38.17 307 GLY A N 1
ATOM 2266 C CA . GLY A 1 307 ? 23.536 59.411 11.803 1.00 40.81 307 GLY A CA 1
ATOM 2267 C C . GLY A 1 307 ? 23.871 58.272 10.854 1.00 42.43 307 GLY A C 1
ATOM 2268 O O . GLY A 1 307 ? 25.043 58.051 10.504 1.00 43.78 307 GLY A O 1
ATOM 2269 N N . HIS A 1 308 ? 22.853 57.546 10.415 1.00 42.01 308 HIS A N 1
ATOM 2270 C CA . HIS A 1 308 ? 23.083 56.448 9.484 1.00 44.10 308 HIS A CA 1
ATOM 2271 C C . HIS A 1 308 ? 22.102 56.447 8.313 1.00 45.07 308 HIS A C 1
ATOM 2272 O O . HIS A 1 308 ? 21.181 55.637 8.263 1.00 44.33 308 HIS A O 1
ATOM 2279 N N . PRO A 1 309 ? 22.289 57.384 7.373 1.00 47.26 309 PRO A N 1
ATOM 2280 C CA . PRO A 1 309 ? 21.511 57.413 6.143 1.00 48.63 309 PRO A CA 1
ATOM 2281 C C . PRO A 1 309 ? 21.537 56.062 5.399 1.00 50.03 309 PRO A C 1
ATOM 2282 O O . PRO A 1 309 ? 20.552 55.715 4.747 1.00 50.57 309 PRO A O 1
ATOM 2286 N N . GLU A 1 310 ? 22.632 55.305 5.508 1.00 50.80 310 GLU A N 1
ATOM 2287 C CA . GLU A 1 310 ? 22.756 54.023 4.784 1.00 52.12 310 GLU A CA 1
ATOM 2288 C C . GLU A 1 310 ? 21.679 53.008 5.138 1.00 50.52 310 GLU A C 1
ATOM 2289 O O . GLU A 1 310 ? 21.397 52.101 4.346 1.00 51.73 310 GLU A O 1
ATOM 2295 N N . LEU A 1 311 ? 21.123 53.115 6.341 1.00 47.80 311 LEU A N 1
ATOM 2296 C CA . LEU A 1 311 ? 20.218 52.088 6.845 1.00 45.95 311 LEU A CA 1
ATOM 2297 C C . LEU A 1 311 ? 18.766 52.486 6.674 1.00 45.29 311 LEU A C 1
ATOM 2298 O O . LEU A 1 311 ? 18.423 53.669 6.712 1.00 43.99 311 LEU A O 1
ATOM 2303 N N . ARG A 1 312 ? 17.904 51.488 6.513 1.00 45.49 312 ARG A N 1
ATOM 2304 C CA . ARG A 1 312 ? 16.482 51.762 6.394 1.00 45.14 312 ARG A CA 1
ATOM 2305 C C . ARG A 1 312 ? 15.695 50.617 7.004 1.00 43.98 312 ARG A C 1
ATOM 2306 O O . ARG A 1 312 ? 16.102 49.452 6.913 1.00 44.44 312 ARG A O 1
ATOM 2314 N N . LEU A 1 313 ? 14.595 50.961 7.665 1.00 42.15 313 LEU A N 1
ATOM 2315 C CA . LEU A 1 313 ? 13.673 49.979 8.197 1.00 41.22 313 LEU A CA 1
ATOM 2316 C C . LEU A 1 313 ? 12.953 49.312 7.053 1.00 42.71 313 LEU A C 1
ATOM 2317 O O . LEU A 1 313 ? 12.370 49.993 6.224 1.00 43.93 313 LEU A O 1
ATOM 2322 N N . VAL A 1 314 ? 12.971 47.987 7.005 1.00 42.96 314 VAL A N 1
ATOM 2323 C CA . VAL A 1 314 ? 12.247 47.306 5.951 1.00 44.56 314 VAL A CA 1
ATOM 2324 C C . VAL A 1 314 ? 11.171 46.395 6.500 1.00 44.00 314 VAL A C 1
ATOM 2325 O O . VAL A 1 314 ? 10.424 45.786 5.743 1.00 45.80 314 VAL A O 1
ATOM 2329 N N . GLY A 1 315 ? 11.072 46.325 7.822 1.00 42.60 315 GLY A N 1
ATOM 2330 C CA . GLY A 1 315 ? 10.127 45.416 8.449 1.00 41.86 315 GLY A CA 1
ATOM 2331 C C . GLY A 1 315 ? 9.956 45.729 9.920 1.00 39.61 315 GLY A C 1
ATOM 2332 O O . GLY A 1 315 ? 10.918 46.118 10.605 1.00 38.95 315 GLY A O 1
ATOM 2333 N N . LEU A 1 316 ? 8.719 45.589 10.392 1.00 38.34 316 LEU A N 1
ATOM 2334 C CA . LEU A 1 316 ? 8.392 45.781 11.799 1.00 36.62 316 LEU A CA 1
ATOM 2335 C C . LEU A 1 316 ? 7.414 44.682 12.173 1.00 36.55 316 LEU A C 1
ATOM 2336 O O . LEU A 1 316 ? 6.396 44.500 11.498 1.00 37.71 316 LEU A O 1
ATOM 2341 N N . THR A 1 317 ? 7.709 43.943 13.233 1.00 34.88 317 THR A N 1
ATOM 2342 C CA . THR A 1 317 ? 6.681 43.094 13.831 1.00 34.16 317 THR A CA 1
ATOM 2343 C C . THR A 1 317 ? 6.461 43.693 15.213 1.00 31.55 317 THR A C 1
ATOM 2344 O O . THR A 1 317 ? 6.990 44.768 15.494 1.00 29.83 317 THR A O 1
ATOM 2348 N N . GLN A 1 318 ? 5.695 43.029 16.075 1.00 30.21 318 GLN A N 1
ATOM 2349 C CA . GLN A 1 318 ? 5.335 43.667 17.343 1.00 28.80 318 GLN A CA 1
ATOM 2350 C C . GLN A 1 318 ? 6.580 44.111 18.117 1.00 27.90 318 GLN A C 1
ATOM 2351 O O . GLN A 1 318 ? 6.613 45.215 18.651 1.00 26.62 318 GLN A O 1
ATOM 2357 N N . GLU A 1 319 ? 7.592 43.245 18.177 1.00 28.60 319 GLU A N 1
ATOM 2358 C CA . GLU A 1 319 ? 8.757 43.505 19.032 1.00 29.52 319 GLU A CA 1
ATOM 2359 C C . GLU A 1 319 ? 10.108 43.468 18.299 1.00 30.27 319 GLU A C 1
ATOM 2360 O O . GLU A 1 319 ? 11.158 43.557 18.931 1.00 29.54 319 GLU A O 1
ATOM 2366 N N . HIS A 1 320 ? 10.072 43.377 16.977 1.00 32.16 320 HIS A N 1
ATOM 2367 C CA . HIS A 1 320 ? 11.292 43.295 16.174 1.00 34.74 320 HIS A CA 1
ATOM 2368 C C . HIS A 1 320 ? 11.265 44.238 15.003 1.00 34.16 320 HIS A C 1
ATOM 2369 O O . HIS A 1 320 ? 10.213 44.465 14.411 1.00 34.83 320 HIS A O 1
ATOM 2376 N N . GLY A 1 321 ? 12.433 44.712 14.602 1.00 33.55 321 GLY A N 1
ATOM 2377 C CA . GLY A 1 321 ? 12.534 45.487 13.380 1.00 33.80 321 GLY A CA 1
ATOM 2378 C C . GLY A 1 321 ? 13.679 44.955 12.557 1.00 34.72 321 GLY A C 1
ATOM 2379 O O . GLY A 1 321 ? 14.616 44.385 13.094 1.00 33.27 321 GLY A O 1
ATOM 2380 N N . LEU A 1 322 ? 13.595 45.141 11.246 1.00 36.69 322 LEU A N 1
ATOM 2381 C CA . LEU A 1 322 ? 14.639 44.677 10.351 1.00 39.02 322 LEU A CA 1
ATOM 2382 C C . LEU A 1 322 ? 15.216 45.886 9.610 1.00 39.49 322 LEU A C 1
ATOM 2383 O O . LEU A 1 322 ? 14.470 46.715 9.055 1.00 39.11 322 LEU A O 1
ATOM 2388 N N . LEU A 1 323 ? 16.539 46.008 9.647 1.00 39.81 323 LEU A N 1
ATOM 2389 C CA . LEU A 1 323 ? 17.227 47.106 8.991 1.00 41.13 323 LEU A CA 1
ATOM 2390 C C . LEU A 1 323 ? 18.057 46.569 7.833 1.00 43.79 323 LEU A C 1
ATOM 2391 O O . LEU A 1 323 ? 18.634 45.488 7.925 1.00 44.21 323 LEU A O 1
ATOM 2396 N N . GLU A 1 324 ? 18.110 47.330 6.748 1.00 46.01 324 GLU A N 1
ATOM 2397 C CA . GLU A 1 324 ? 18.925 46.956 5.602 1.00 50.00 324 GLU A CA 1
ATOM 2398 C C . GLU A 1 324 ? 19.781 48.139 5.193 1.00 51.15 324 GLU A C 1
ATOM 2399 O O . GLU A 1 324 ? 19.394 49.286 5.377 1.00 49.86 324 GLU A O 1
ATOM 2405 N N . HIS A 1 325 ? 20.950 47.856 4.633 1.00 54.15 325 HIS A N 1
ATOM 2406 C CA . HIS A 1 325 ? 21.775 48.920 4.104 1.00 56.24 325 HIS A CA 1
ATOM 2407 C C . HIS A 1 325 ? 21.249 49.334 2.738 1.00 57.81 325 HIS A C 1
ATOM 2408 O O . HIS A 1 325 ? 21.068 48.488 1.861 1.00 60.01 325 HIS A O 1
ATOM 2415 N N . GLN A 1 329 ? 24.664 46.682 0.049 1.00 78.29 329 GLN A N 1
ATOM 2416 C CA . GLN A 1 329 ? 25.236 45.606 0.854 1.00 77.87 329 GLN A CA 1
ATOM 2417 C C . GLN A 1 329 ? 25.606 46.109 2.248 1.00 75.85 329 GLN A C 1
ATOM 2418 O O . GLN A 1 329 ? 26.272 47.137 2.397 1.00 76.11 329 GLN A O 1
ATOM 2420 N N . MET A 1 330 ? 25.161 45.372 3.262 1.00 73.87 330 MET A N 1
ATOM 2421 C CA . MET A 1 330 ? 25.332 45.744 4.669 1.00 71.50 330 MET A CA 1
ATOM 2422 C C . MET A 1 330 ? 26.808 45.790 5.089 1.00 72.08 330 MET A C 1
ATOM 2423 O O . MET A 1 330 ? 27.689 45.441 4.315 1.00 74.00 330 MET A O 1
ATOM 2428 N N . ASP A 1 331 ? 27.070 46.233 6.316 1.00 70.39 331 ASP A N 1
ATOM 2429 C CA . ASP A 1 331 ? 28.426 46.209 6.869 1.00 70.72 331 ASP A CA 1
ATOM 2430 C C . ASP A 1 331 ? 28.378 45.789 8.331 1.00 68.56 331 ASP A C 1
ATOM 2431 O O . ASP A 1 331 ? 28.310 46.638 9.219 1.00 67.23 331 ASP A O 1
ATOM 2436 N N . PHE A 1 332 ? 28.424 44.483 8.578 1.00 67.76 332 PHE A N 1
ATOM 2437 C CA . PHE A 1 332 ? 28.099 43.947 9.902 1.00 65.57 332 PHE A CA 1
ATOM 2438 C C . PHE A 1 332 ? 29.091 44.296 11.004 1.00 64.90 332 PHE A C 1
ATOM 2439 O O . PHE A 1 332 ? 28.766 44.184 12.184 1.00 63.79 332 PHE A O 1
ATOM 2447 N N . GLY A 1 333 ? 30.287 44.735 10.628 1.00 65.51 333 GLY A N 1
ATOM 2448 C CA . GLY A 1 333 ? 31.293 45.120 11.615 1.00 64.73 333 GLY A CA 1
ATOM 2449 C C . GLY A 1 333 ? 31.071 46.528 12.140 1.00 62.94 333 GLY A C 1
ATOM 2450 O O . GLY A 1 333 ? 31.557 46.895 13.205 1.00 62.75 333 GLY A O 1
ATOM 2451 N N . ARG A 1 334 ? 30.332 47.320 11.378 1.00 61.68 334 ARG A N 1
ATOM 2452 C CA . ARG A 1 334 ? 29.981 48.681 11.770 1.00 60.12 334 ARG A CA 1
ATOM 2453 C C . ARG A 1 334 ? 28.896 48.652 12.853 1.00 56.84 334 ARG A C 1
ATOM 2454 O O . ARG A 1 334 ? 28.678 49.635 13.570 1.00 55.68 334 ARG A O 1
ATOM 2462 N N . PHE A 1 335 ? 28.229 47.508 12.976 1.00 54.80 335 PHE A N 1
ATOM 2463 C CA . PHE A 1 335 ? 27.043 47.396 13.826 1.00 51.60 335 PHE A CA 1
ATOM 2464 C C . PHE A 1 335 ? 27.010 46.096 14.622 1.00 50.55 335 PHE A C 1
ATOM 2465 O O . PHE A 1 335 ? 26.120 45.273 14.437 1.00 50.22 335 PHE A O 1
ATOM 2473 N N . PRO A 1 336 ? 27.979 45.910 15.523 1.00 50.34 336 PRO A N 1
ATOM 2474 C CA . PRO A 1 336 ? 28.016 44.680 16.304 1.00 49.49 336 PRO A CA 1
ATOM 2475 C C . PRO A 1 336 ? 26.693 44.435 17.019 1.00 47.15 336 PRO A C 1
ATOM 2476 O O . PRO A 1 336 ? 26.002 45.387 17.388 1.00 45.08 336 PRO A O 1
ATOM 2480 N N . VAL A 1 337 ? 26.345 43.170 17.218 1.00 46.06 337 VAL A N 1
ATOM 2481 C CA . VAL A 1 337 ? 25.207 42.865 18.046 1.00 44.04 337 VAL A CA 1
ATOM 2482 C C . VAL A 1 337 ? 25.509 43.493 19.385 1.00 43.12 337 VAL A C 1
ATOM 2483 O O . VAL A 1 337 ? 26.609 43.344 19.907 1.00 43.48 337 VAL A O 1
ATOM 2487 N N . GLY A 1 338 ? 24.544 44.229 19.922 1.00 41.17 338 GLY A N 1
ATOM 2488 C CA . GLY A 1 338 ? 24.741 44.917 21.180 1.00 40.45 338 GLY A CA 1
ATOM 2489 C C . GLY A 1 338 ? 24.869 46.424 21.018 1.00 40.15 338 GLY A C 1
ATOM 2490 O O . GLY A 1 338 ? 24.663 47.163 21.979 1.00 39.70 338 GLY A O 1
ATOM 2491 N N . SER A 1 339 ? 25.206 46.897 19.818 1.00 40.04 339 SER A N 1
ATOM 2492 C CA . SER A 1 339 ? 25.269 48.333 19.631 1.00 40.15 339 SER A CA 1
ATOM 2493 C C . SER A 1 339 ? 23.873 48.955 19.677 1.00 37.84 339 SER A C 1
ATOM 2494 O O . SER A 1 339 ? 22.859 48.298 19.422 1.0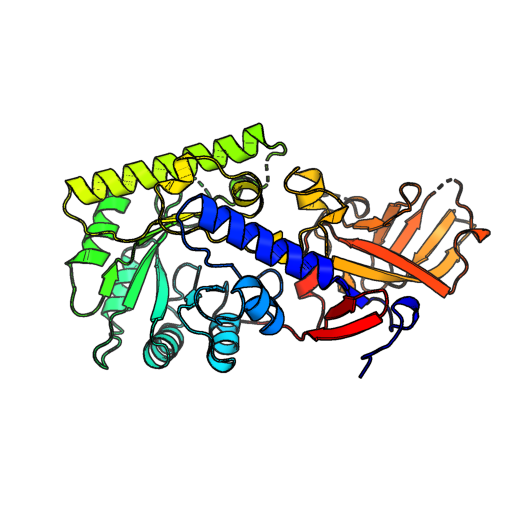0 36.82 339 SER A O 1
ATOM 2497 N N . VAL A 1 340 ? 23.842 50.226 20.031 1.00 36.77 340 VAL A N 1
ATOM 2498 C CA . VAL A 1 340 ? 22.583 50.935 20.235 1.00 34.93 340 VAL A CA 1
ATOM 2499 C C . VAL A 1 340 ? 22.437 51.941 19.135 1.00 34.29 340 VAL A C 1
ATOM 2500 O O . VAL A 1 340 ? 23.353 52.721 18.904 1.00 35.29 340 VAL A O 1
ATOM 2504 N N . LEU A 1 341 ? 21.299 51.916 18.444 1.00 32.56 341 LEU A N 1
ATOM 2505 C CA . LEU A 1 341 ? 21.030 52.882 17.393 1.00 32.32 341 LEU A CA 1
ATOM 2506 C C . LEU A 1 341 ? 19.867 53.756 17.846 1.00 30.40 341 LEU A C 1
ATOM 2507 O O . LEU A 1 341 ? 19.032 53.317 18.631 1.00 30.09 341 LEU A O 1
ATOM 2512 N N . ALA A 1 342 ? 19.833 55.004 17.390 1.00 30.57 342 ALA A N 1
ATOM 2513 C CA . ALA A 1 342 ? 18.744 55.912 17.773 1.00 28.91 342 ALA A CA 1
ATOM 2514 C C . ALA A 1 342 ? 17.804 56.112 16.601 1.00 28.76 342 ALA A C 1
ATOM 2515 O O . ALA A 1 342 ? 18.184 56.727 15.603 1.00 30.21 342 ALA A O 1
ATOM 2517 N N . LEU A 1 343 ? 16.576 55.620 16.721 1.00 27.51 343 LEU A N 1
ATOM 2518 C CA . LEU A 1 343 ? 15.580 55.829 15.669 1.00 26.84 343 LEU A CA 1
ATOM 2519 C C . LEU A 1 343 ? 14.926 57.195 15.845 1.00 26.26 343 LEU A C 1
ATOM 2520 O O . LEU A 1 343 ? 14.560 57.582 16.960 1.00 25.06 343 LEU A O 1
ATOM 2525 N N . ILE A 1 344 ? 14.786 57.919 14.739 1.00 26.04 344 ILE A N 1
ATOM 2526 C CA . ILE A 1 344 ? 14.007 59.140 14.721 1.00 25.64 344 ILE A CA 1
ATOM 2527 C C . ILE A 1 344 ? 12.638 58.789 14.182 1.00 25.60 344 ILE A C 1
ATOM 2528 O O . ILE A 1 344 ? 12.516 58.487 12.993 1.00 26.23 344 ILE A O 1
ATOM 2533 N N . PRO A 1 345 ? 11.604 58.841 15.041 1.00 24.39 345 PRO A N 1
ATOM 2534 C CA . PRO A 1 345 ? 10.262 58.390 14.647 1.00 24.60 345 PRO A CA 1
ATOM 2535 C C . PRO A 1 345 ? 9.527 59.375 13.731 1.00 24.70 345 PRO A C 1
ATOM 2536 O O . PRO A 1 345 ? 9.729 60.584 13.815 1.00 24.50 345 PRO A O 1
ATOM 2540 N N . TYR A 1 346 ? 8.646 58.856 12.892 1.00 25.35 346 TYR A N 1
ATOM 2541 C CA . TYR A 1 346 ? 7.885 59.704 11.965 1.00 25.95 346 TYR A CA 1
ATOM 2542 C C . TYR A 1 346 ? 6.992 60.709 12.720 1.00 25.17 346 TYR A C 1
ATOM 2543 O O . TYR A 1 346 ? 6.994 61.904 12.433 1.00 24.93 346 TYR A O 1
ATOM 2552 N N . HIS A 1 347 ? 6.253 60.219 13.711 1.00 24.88 347 HIS A N 1
ATOM 2553 C CA . HIS A 1 347 ? 5.212 61.014 14.361 1.00 24.41 347 HIS A CA 1
ATOM 2554 C C . HIS A 1 347 ? 5.409 60.935 15.878 1.00 23.64 347 HIS A C 1
ATOM 2555 O O . HIS A 1 347 ? 5.157 59.897 16.476 1.00 22.70 347 HIS A O 1
ATOM 2562 N N . ALA A 1 348 ? 5.881 62.013 16.508 1.00 22.17 348 ALA A N 1
ATOM 2563 C CA . ALA A 1 348 ? 6.188 61.942 17.940 1.00 22.50 348 ALA A CA 1
ATOM 2564 C C . ALA A 1 348 ? 4.983 61.545 18.768 1.00 22.01 348 ALA A C 1
ATOM 2565 O O . ALA A 1 348 ? 5.122 60.775 19.750 1.00 22.22 348 ALA A O 1
ATOM 2567 N N . CYS A 1 349 ? 3.827 62.140 18.447 1.00 21.27 349 CYS A N 1
ATOM 2568 C CA . CYS A 1 349 ? 2.633 61.900 19.237 1.00 22.11 349 CYS A CA 1
ATOM 2569 C C . CYS A 1 349 ? 2.323 60.405 19.255 1.00 21.90 349 CYS A C 1
ATOM 2570 O O . CYS A 1 349 ? 1.973 59.856 20.293 1.00 20.43 349 CYS A O 1
ATOM 2573 N N . ALA A 1 350 ? 2.436 59.764 18.094 1.00 21.13 350 ALA A N 1
ATOM 2574 C CA . ALA A 1 350 ? 2.080 58.366 17.980 1.00 22.44 350 ALA A CA 1
ATOM 2575 C C . ALA A 1 350 ? 3.099 57.459 18.683 1.00 22.41 350 ALA A C 1
ATOM 2576 O O . ALA A 1 350 ? 2.739 56.456 19.321 1.00 22.63 350 ALA A O 1
ATOM 2578 N N . THR A 1 351 ? 4.368 57.805 18.556 1.00 21.64 351 THR A N 1
ATOM 2579 C CA . THR A 1 351 ? 5.421 57.010 19.185 1.00 21.54 351 THR A CA 1
ATOM 2580 C C . THR A 1 351 ? 5.368 57.181 20.707 1.00 21.11 351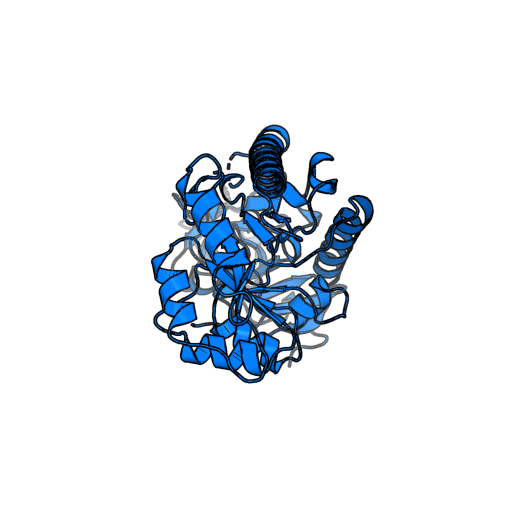 THR A C 1
ATOM 2581 O O . THR A 1 351 ? 5.468 56.208 21.465 1.00 19.53 351 THR A O 1
ATOM 2585 N N . ALA A 1 352 ? 5.172 58.423 21.152 1.00 20.44 352 ALA A N 1
ATOM 2586 C CA . ALA A 1 352 ? 5.108 58.691 22.592 1.00 20.53 352 ALA A CA 1
ATOM 2587 C C . ALA A 1 352 ? 3.953 57.919 23.245 1.00 20.32 352 ALA A C 1
ATOM 2588 O O . ALA A 1 352 ? 4.059 57.485 24.381 1.00 20.03 352 ALA A O 1
ATOM 2590 N N . ALA A 1 353 ? 2.859 57.750 22.515 1.00 20.50 353 ALA A N 1
ATOM 2591 C CA . ALA A 1 353 ? 1.695 57.011 23.027 1.00 20.76 353 ALA A CA 1
ATOM 2592 C C . ALA A 1 353 ? 1.985 55.521 23.276 1.00 21.08 353 ALA A C 1
ATOM 2593 O O . ALA A 1 353 ? 1.187 54.834 23.913 1.00 21.51 353 ALA A O 1
ATOM 2595 N N . MET A 1 354 ? 3.105 55.024 22.760 1.00 20.71 354 MET A N 1
ATOM 2596 C CA . MET A 1 354 ? 3.475 53.611 22.952 1.00 21.03 354 MET A CA 1
ATOM 2597 C C . MET A 1 354 ? 4.369 53.383 24.164 1.00 21.21 354 MET A C 1
ATOM 2598 O O . MET A 1 354 ? 4.675 52.227 24.495 1.00 22.21 354 MET A O 1
ATOM 2603 N N . HIS A 1 355 ? 4.766 54.461 24.843 1.00 20.77 355 HIS A N 1
ATOM 2604 C CA . HIS A 1 355 ? 5.760 54.358 25.912 1.00 20.43 355 HIS A CA 1
ATOM 2605 C C . HIS A 1 355 ? 5.267 54.731 27.320 1.00 20.41 355 HIS A C 1
ATOM 2606 O O . HIS A 1 355 ? 4.686 55.785 27.513 1.00 20.51 355 HIS A O 1
ATOM 2613 N N . PRO A 1 356 ? 5.517 53.865 28.319 1.00 21.19 356 PRO A N 1
ATOM 2614 C CA . PRO A 1 356 ? 5.022 54.169 29.669 1.00 21.27 356 PRO A CA 1
ATOM 2615 C C . PRO A 1 356 ? 5.991 55.095 30.395 1.00 22.18 356 PRO A C 1
ATOM 2616 O O . PRO A 1 356 ? 5.670 55.614 31.479 1.00 22.68 356 PRO A O 1
ATOM 2620 N N . VAL A 1 357 ? 7.166 55.286 29.812 1.00 21.42 357 VAL A N 1
ATOM 2621 C CA . VAL A 1 357 ? 8.170 56.173 30.408 1.00 22.54 357 VAL A CA 1
ATOM 2622 C C . VAL A 1 357 ? 9.040 56.751 29.301 1.00 21.70 357 VAL A C 1
ATOM 2623 O O . VAL A 1 357 ? 9.272 56.102 28.268 1.00 21.79 357 VAL A O 1
ATOM 2627 N N . TYR A 1 358 ? 9.470 57.993 29.490 1.00 21.83 358 TYR A N 1
ATOM 2628 C CA . TYR A 1 358 ? 10.428 58.610 28.582 1.00 21.86 358 TYR A CA 1
ATOM 2629 C C . TYR A 1 358 ? 11.694 58.875 29.384 1.00 22.70 358 TYR A C 1
ATOM 2630 O O . TYR A 1 358 ? 11.637 59.413 30.485 1.00 22.60 358 TYR A O 1
ATOM 2639 N N . TYR A 1 359 ? 12.837 58.494 28.832 1.00 23.30 359 TYR A N 1
ATOM 2640 C CA . TYR A 1 359 ? 14.098 58.745 29.513 1.00 24.72 359 TYR A CA 1
ATOM 2641 C C . TYR A 1 359 ? 14.627 60.071 29.024 1.00 24.72 359 TYR A C 1
ATOM 2642 O O . TYR A 1 359 ? 15.013 60.207 27.860 1.00 24.18 359 TYR A O 1
ATOM 2651 N N . VAL A 1 360 ? 14.625 61.044 29.920 1.00 25.21 360 VAL A N 1
ATOM 2652 C CA . VAL A 1 360 ? 14.936 62.409 29.557 1.00 25.01 360 VAL A CA 1
ATOM 2653 C C . VAL A 1 360 ? 16.379 62.644 29.940 1.00 26.72 360 VAL A C 1
ATOM 2654 O O . VAL A 1 360 ? 16.785 62.330 31.073 1.00 26.85 360 VAL A O 1
ATOM 2658 N N . HIS A 1 361 ? 17.167 63.163 28.996 1.00 27.36 361 HIS A N 1
ATOM 2659 C CA . HIS A 1 361 ? 18.625 63.216 29.180 1.00 28.79 361 HIS A CA 1
ATOM 2660 C C . HIS A 1 361 ? 19.246 64.580 28.887 1.00 30.36 361 HIS A C 1
ATOM 2661 O O . HIS A 1 361 ? 18.661 65.415 28.187 1.00 29.09 361 HIS A O 1
ATOM 2668 N N . GLU A 1 362 ? 20.444 64.779 29.418 1.00 32.94 362 GLU A N 1
ATOM 2669 C CA . GLU A 1 362 ? 21.282 65.929 29.073 1.00 36.05 362 GLU A CA 1
ATOM 2670 C C . GLU A 1 362 ? 22.717 65.450 29.068 1.00 38.22 362 GLU A C 1
ATOM 2671 O O . GLU A 1 362 ? 23.102 64.647 29.912 1.00 38.40 362 GLU A O 1
ATOM 2677 N N . GLU A 1 363 ? 23.509 65.924 28.117 1.00 40.92 363 GLU A N 1
ATOM 2678 C CA . GLU A 1 363 ? 24.926 65.579 28.074 1.00 44.01 363 GLU A CA 1
ATOM 2679 C C . GLU A 1 363 ? 25.136 64.075 28.151 1.00 43.84 363 GLU A C 1
ATOM 2680 O O . GLU A 1 363 ? 26.054 63.597 28.817 1.00 45.37 363 GLU A O 1
ATOM 2686 N N . GLY A 1 364 ? 24.281 63.331 27.462 1.00 42.38 364 GLY A N 1
ATOM 2687 C CA . GLY A 1 364 ? 24.424 61.880 27.373 1.00 41.89 364 GLY A CA 1
ATOM 2688 C C . GLY A 1 364 ? 23.864 61.060 28.527 1.00 40.64 364 GLY A C 1
ATOM 2689 O O . GLY A 1 364 ? 23.900 59.830 28.484 1.00 41.43 364 GLY A O 1
ATOM 2690 N N . LYS A 1 365 ? 23.352 61.717 29.563 1.00 39.11 365 LYS A N 1
ATOM 2691 C CA . LYS A 1 365 ? 22.946 61.002 30.766 1.00 38.10 365 LYS A CA 1
ATOM 2692 C C . LYS A 1 365 ? 21.515 61.271 31.150 1.00 35.45 365 LYS A C 1
ATOM 2693 O O . LYS A 1 365 ? 21.027 62.373 31.002 1.00 35.98 365 LYS A O 1
ATOM 2699 N N . VAL A 1 366 ? 20.854 60.268 31.692 1.00 34.00 366 VAL A N 1
ATOM 2700 C CA . VAL A 1 366 ? 19.474 60.433 32.093 1.00 32.35 366 VAL A CA 1
ATOM 2701 C C . VAL A 1 366 ? 19.401 61.376 33.272 1.00 33.10 366 VAL A C 1
ATOM 2702 O O . VAL A 1 366 ? 20.191 61.286 34.207 1.00 34.77 366 VAL A O 1
ATOM 2706 N N . VAL A 1 367 ? 18.452 62.291 33.198 1.00 32.48 367 VAL A N 1
ATOM 2707 C CA . VAL A 1 367 ? 18.326 63.382 34.135 1.00 33.35 367 VAL A CA 1
ATOM 2708 C C . VAL A 1 367 ? 16.918 63.351 34.746 1.00 32.80 367 VAL A C 1
ATOM 2709 O O . VAL A 1 367 ? 16.682 63.850 35.855 1.00 32.99 367 VAL A O 1
ATOM 2713 N N . ALA A 1 368 ? 15.975 62.759 34.016 1.00 30.09 368 ALA A N 1
ATOM 2714 C CA . ALA A 1 368 ? 14.626 62.610 34.532 1.00 29.84 368 ALA A CA 1
ATOM 2715 C C . ALA A 1 368 ? 13.903 61.468 33.849 1.00 28.56 368 ALA A C 1
ATOM 2716 O O . ALA A 1 368 ? 14.289 61.042 32.751 1.00 28.14 368 ALA A O 1
ATOM 2718 N N . LEU A 1 369 ? 12.838 60.994 34.497 1.00 27.95 369 LEU A N 1
ATOM 2719 C CA . LEU A 1 369 ? 11.931 60.006 33.916 1.00 26.89 369 LEU A CA 1
ATOM 2720 C C . LEU A 1 369 ? 10.559 60.649 33.891 1.00 25.73 369 LEU A C 1
ATOM 2721 O O . LEU A 1 369 ? 10.039 61.036 34.940 1.00 25.35 369 LEU A O 1
ATOM 2726 N N . TRP A 1 370 ? 9.979 60.793 32.708 1.00 23.12 370 TRP A N 1
ATOM 2727 C CA . TRP A 1 370 ? 8.626 61.315 32.614 1.00 22.93 370 TRP A CA 1
ATOM 2728 C C . TRP A 1 370 ? 7.644 60.173 32.312 1.00 22.60 370 TRP A C 1
ATOM 2729 O O . TRP A 1 370 ? 7.889 59.382 31.403 1.00 22.80 370 TRP A O 1
ATOM 2740 N N . HIS A 1 371 ? 6.532 60.124 33.048 1.00 22.34 371 HIS A N 1
ATOM 2741 C CA . HIS A 1 371 ? 5.487 59.073 32.874 1.00 22.62 371 HIS A CA 1
ATOM 2742 C C . HIS A 1 371 ? 4.190 59.699 32.355 1.00 21.72 371 HIS A C 1
ATOM 2743 O O . HIS A 1 371 ? 3.564 60.494 33.048 1.00 21.87 371 HIS A O 1
ATOM 2750 N N . PRO A 1 372 ? 3.805 59.388 31.108 1.00 20.49 372 PRO A N 1
ATOM 2751 C CA . PRO A 1 372 ? 2.581 60.008 30.571 1.00 20.73 372 PRO A CA 1
ATOM 2752 C C . PRO A 1 372 ? 1.312 59.337 31.084 1.00 21.42 372 PRO A C 1
ATOM 2753 O O . PRO A 1 372 ? 1.341 58.171 31.496 1.00 22.01 372 PRO A O 1
ATOM 2757 N N . VAL A 1 373 ? 0.213 60.082 31.059 1.00 21.12 373 VAL A N 1
ATOM 2758 C CA . VAL A 1 373 ? -1.106 59.519 31.270 1.00 21.66 373 VAL A CA 1
ATOM 2759 C C . VAL A 1 373 ? -1.538 58.903 29.926 1.00 21.37 373 VAL A C 1
ATOM 2760 O O . VAL A 1 373 ? -1.000 59.262 28.868 1.00 20.94 373 VAL A O 1
ATOM 2764 N N . ARG A 1 374 ? -2.496 57.993 29.960 1.00 21.11 374 ARG A N 1
ATOM 2765 C CA . ARG A 1 374 ? -3.055 57.458 28.712 1.00 21.75 374 ARG A CA 1
ATOM 2766 C C . ARG A 1 374 ? -4.519 57.127 28.965 1.00 23.77 374 ARG A C 1
ATOM 2767 O O . ARG A 1 374 ? -4.987 57.220 30.120 1.00 24.47 374 ARG A O 1
ATOM 2775 N N . GLY A 1 375 ? -5.235 56.684 27.927 1.00 23.47 375 GLY A N 1
ATOM 2776 C CA . GLY A 1 375 ? -6.619 56.262 28.122 1.00 24.89 375 GLY A CA 1
ATOM 2777 C C . GLY A 1 375 ? -7.573 57.444 27.961 1.00 25.29 375 GLY A C 1
ATOM 2778 O O . GLY A 1 375 ? -7.174 58.502 27.467 1.00 24.14 375 GLY A O 1
ATOM 2779 N N . TRP A 1 376 ? -8.824 57.257 28.398 1.00 26.96 376 TRP A N 1
ATOM 2780 C CA . TRP A 1 376 ? -9.909 58.199 28.101 1.00 28.05 376 TRP A CA 1
ATOM 2781 C C . TRP A 1 376 ? -10.717 58.538 29.330 1.00 30.11 376 TRP A C 1
ATOM 2782 O O . TRP A 1 376 ? -10.513 57.956 30.394 1.00 30.65 376 TRP A O 1
#

CATH classification: 2.40.37.20 (+1 more: 3.20.20.10)

GO terms:
  GO:0005737 cytoplasm (C, IDA)
  GO:0036088 D-serine catabolic process (P, IDA)
  GO:0030425 dendrite (C, IDA)
  GO:0030170 pyridoxal phosphate binding (F, IDA)
  GO:0008270 zinc ion binding (F, IDA)
  GO:0008721 D-serine ammonia-lyase activity (F, IDA)
  GO:0036088 D-serine catabolic process (P, IMP)
  GO:0008721 D-serine ammonia-lyase activity (F, IMP)

Organism: Gallus gallus (NCBI:txid9031)

B-factor: mean 35.33, std 11.9, range [9.94, 80.27]

Radius of gyration: 22.22 Å; Cα contacts (8 Å, |Δi|>4): 859; chains: 1; bounding box: 61×58×41 Å

Sequence (367 aa):
MWLGALLDTLPTPALTIDRTTARRNAERMRERCRALGVRLRPHVKTHKTLEGGLLATGGTRRGIAVSTLAEARFFADGGFDDILLAYPVPTARLEECAGLARRLDAFHVLLDRPEALASLRQRPLGHGKRWLVWLKLDCGRAGVRPTDPAALELAQAIANDAPEEVTLVGVYAHCGNTYCCSGADTIQAIARTTTNAVLSFVAALRQAGVPCPQQASIGSTPSCSHPIPEMSQLTELHPGNYIFYDLQQTQLGSCQPQDVAIRVLTRVIGHYAHRGQLLVDCGWAALSLHGAGGPQGCAAIDGHPELRLVGLTQEHGLLEHQMDFGRFPVGSVLALIPYHACATAAMHPVYYVHEEGKVVALWHPVRGW

InterPro domains:
  IPR001608 Alanine racemase, N-terminal [PF01168] (17-246)
  IPR026956 D-serine dehydratase-like domain [PF14031] (262-360)
  IPR026956 D-serine dehydratase-like domain [SM01119] (262-362)
  IPR029066 PLP-binding barrel [G3DSA:3.20.20.10] (19-244)
  IPR029066 PLP-binding barrel [SSF51419] (19-246)
  IPR042208 D-serine dehydratase-like domain superfamily [G3DSA:2.40.37.20] (10-370)
  IPR051466 D-amino acid metabolism enzyme [PTHR28004] (5-375)

Secondary structure (DSSP, 8-state):
--TT-BGGGSPSSEEEEEHHHHHHHHHHHHHHHHHHT-EE--B-TTT--HHHHHHHTTT--EEEEESSHHHHHHHHHTT-EEEEEEEE--GGGHHHHHHHHHHSS-EEEEE--HHHHHHHHT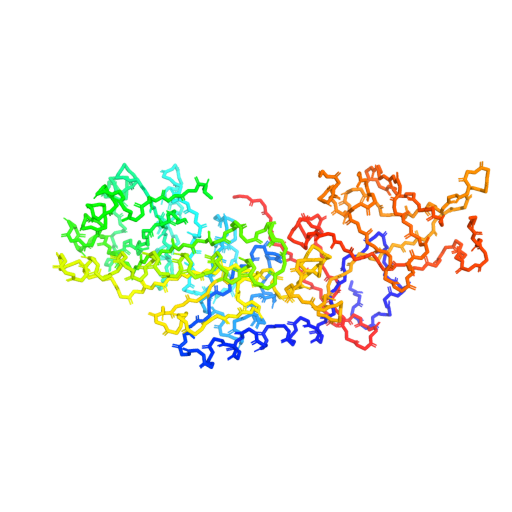S---TT--EEEEEEE----SSB-TTSHHHHHHHHHHHHS-TTTEEEEEEEE--GGG---SHHHHHHHHHHHHHHHHHHHHHHHHTT----EEEE--HHHHHS--GGGGGSSEE---GGGT--HHHHHHTSS-GGG--EEEEEEEEEEETTTTEEEES--HHHH-STT---GGGGEEETT-TT-EEEEE-SS-EEEE----TTSS-TT-EEEEEES-HHHHHTT-S-EEEEETTEEEEEE------